Protein AF-G0R6C5-F1 (afdb_monomer_lite)

pLDDT: mean 82.81, std 10.14, range [50.19, 96.31]

Foldseek 3Di:
DDPVVVVVVVVVLVVLVVLLCLLQPCVPDPSSVVLVVVLVVLLVVLVVLLVVCVVCVPPPVCPVVVVVSVVSLVVSLVVLVVSLVSNLVSVPSVVDDSVVVCPDPLNVLSVLLNVLSVVVVVVVVCVVPVVPVPPCPVVNVVSSVSNNSNVCNCVSVPPVNVVVVVVCVVCVVVVVVVVVVLVVVLLVQLVVLQVLLVVVCVVPVVDDRLDPDSVSSSVQSVCLQVVVRPVSGQRPGPVSNVVSVVSVVVVVVVVVVVVVVVVVVVVVVVD

Radius of gyration: 27.85 Å; chains: 1; bounding box: 53×77×90 Å

Secondary structure (DSSP, 8-state):
--HHHHHHHHHHHHHHHHHHHHHH-TTS-HHHHHHHHHHHHHHHHHHHHHHHHHHHTT-TT-HHHHHHHHHHHHHHHHHHHHHHHHHHHHGGGGT--HHHHHTSHHHHHHHHHHHHHHHHHHHHHHTTSGGGTTT-HHHHHHHHHHGGGGGGGGGGT-HHHHHHHHHHHHHHHHHHHHHHHHHHHHHHHHHHHHHHHHHHHHH-TTS--S--SHHHHHHHHHHHHTT----SS---SHHHHHHHHHHHHHHHHHHHHHHHHHHHHHHTT--

Organism: Ichthyophthirius multifiliis (NCBI:txid5932)

Sequence (271 aa):
MNSQTKKSYCYLLNVKREIFLIFEDPHYSITAKLVQFFIQLCVLITILLVVVDSIYEDQQNGDDYYKVSIYLELIIFGVFLFELLIRLSVCTSFGQSFINYIKQPLNIIDIMSILPSCIDFVLRSIDYIPIFKANNLQIIRVFKLLRLVRILKLSRYIQGINTLRKSLKKSSRYFSFVTLFLLIFNIFTGTILYYLELNYTQSSPQNNLQIESIPQGMWLVLLTMTTVGYGDFIPNSIFGKIALNFYKKQNRKRTCLEKQQNVIFNYQRFD

Structure (mmCIF, N/CA/C/O backbone):
data_AF-G0R6C5-F1
#
_entry.id   AF-G0R6C5-F1
#
loop_
_atom_site.group_PDB
_atom_site.id
_atom_site.type_symbol
_atom_site.label_atom_id
_atom_site.label_alt_id
_atom_site.label_comp_id
_atom_site.label_asym_id
_atom_site.label_entity_id
_atom_site.label_seq_id
_atom_site.pdbx_PDB_ins_code
_atom_site.Cartn_x
_atom_site.Cartn_y
_atom_site.Cartn_z
_atom_site.occupancy
_atom_site.B_iso_or_equiv
_atom_site.auth_seq_id
_atom_site.auth_comp_id
_atom_site.auth_asym_id
_atom_site.auth_atom_id
_atom_site.pdbx_PDB_model_num
ATOM 1 N N . MET A 1 1 ? -8.923 7.971 47.933 1.00 56.84 1 MET A N 1
ATOM 2 C CA . MET A 1 1 ? -9.817 7.505 46.844 1.00 56.84 1 MET A CA 1
ATOM 3 C C . MET A 1 1 ? -10.879 6.595 47.451 1.00 56.84 1 MET A C 1
ATOM 5 O O . MET A 1 1 ? -10.503 5.618 48.084 1.00 56.84 1 MET A O 1
ATOM 9 N N . ASN A 1 2 ? -12.168 6.924 47.307 1.00 66.12 2 ASN A N 1
ATOM 10 C CA . ASN A 1 2 ? -13.279 6.145 47.878 1.00 66.12 2 ASN A CA 1
ATOM 11 C C . ASN A 1 2 ? -13.392 4.744 47.244 1.00 66.12 2 ASN A C 1
ATOM 13 O O . ASN A 1 2 ? -13.128 4.565 46.056 1.00 66.12 2 ASN A O 1
ATOM 17 N N . SER A 1 3 ? -13.832 3.741 48.013 1.00 69.88 3 SER A N 1
ATOM 18 C CA . SER A 1 3 ? -14.022 2.358 47.525 1.00 69.88 3 SER A CA 1
ATOM 19 C C . SER A 1 3 ? -14.955 2.282 46.305 1.00 69.88 3 SER A C 1
ATOM 21 O O . SER A 1 3 ? -14.736 1.491 45.386 1.00 69.88 3 SER A O 1
ATOM 23 N N . GLN A 1 4 ? -15.946 3.173 46.254 1.00 72.00 4 GLN A N 1
ATOM 24 C CA . GLN A 1 4 ? -16.918 3.303 45.172 1.00 72.00 4 GLN A CA 1
ATOM 25 C C . GLN A 1 4 ? -16.280 3.812 43.871 1.00 72.00 4 GLN A C 1
ATOM 27 O O . GLN A 1 4 ? -16.565 3.276 42.802 1.00 72.00 4 GLN A O 1
ATOM 32 N N . THR A 1 5 ? -15.338 4.763 43.945 1.00 77.62 5 THR A N 1
ATOM 33 C CA . THR A 1 5 ? -14.632 5.249 42.748 1.00 77.62 5 THR A CA 1
ATOM 34 C C . THR A 1 5 ? -13.657 4.209 42.201 1.00 77.62 5 THR A C 1
ATOM 36 O O . THR A 1 5 ? -13.515 4.086 40.986 1.00 77.62 5 THR A O 1
ATOM 39 N N . LYS A 1 6 ? -13.054 3.387 43.071 1.00 76.44 6 LYS A N 1
ATOM 40 C CA . LYS A 1 6 ? -12.196 2.264 42.661 1.00 76.44 6 LYS A CA 1
ATOM 41 C C . LYS A 1 6 ? -12.988 1.182 41.915 1.00 76.44 6 LYS A C 1
ATOM 43 O O . LYS A 1 6 ? -12.526 0.695 40.886 1.00 76.44 6 LYS A O 1
ATOM 48 N N . LYS A 1 7 ? -14.197 0.849 42.386 1.00 78.25 7 LYS A N 1
ATOM 49 C CA . LYS A 1 7 ? -15.074 -0.148 41.746 1.00 78.25 7 LYS A CA 1
ATOM 50 C C . LYS A 1 7 ? -15.551 0.315 40.363 1.00 78.25 7 LYS A C 1
ATOM 52 O O . LYS A 1 7 ? -15.448 -0.450 39.406 1.00 78.25 7 LYS A O 1
ATOM 57 N N . SER A 1 8 ? -15.972 1.577 40.235 1.00 79.06 8 SER A N 1
ATOM 58 C CA . SER A 1 8 ? -16.361 2.164 38.943 1.00 79.06 8 SER A CA 1
ATOM 59 C C . SER A 1 8 ? -15.190 2.249 37.957 1.00 79.06 8 SER A C 1
ATOM 61 O O . SER A 1 8 ? -15.360 1.965 36.774 1.00 79.06 8 SER A O 1
ATOM 63 N N . TYR A 1 9 ? -13.985 2.575 38.437 1.00 80.81 9 TYR A N 1
ATOM 64 C CA . TYR A 1 9 ? -12.782 2.623 37.603 1.00 80.81 9 TYR A CA 1
ATOM 65 C C . TYR A 1 9 ? -12.370 1.236 37.084 1.00 80.81 9 TYR A C 1
ATOM 67 O O . TYR A 1 9 ? -12.066 1.088 35.901 1.00 80.81 9 TYR A O 1
ATOM 75 N N . CYS A 1 10 ? -12.421 0.202 37.931 1.00 80.50 10 CYS A N 1
ATOM 76 C CA . CYS A 1 10 ? -12.166 -1.181 37.516 1.00 80.50 10 CYS A CA 1
ATOM 77 C C . CYS A 1 10 ? -13.190 -1.683 36.487 1.00 80.50 10 CYS A C 1
ATOM 79 O O . CYS A 1 10 ? -12.802 -2.334 35.520 1.00 80.50 10 CYS A O 1
ATOM 81 N N . TYR A 1 11 ? -14.473 -1.351 36.657 1.00 84.75 11 TYR A N 1
ATOM 82 C CA . TYR A 1 11 ? -15.509 -1.699 35.681 1.00 84.75 11 TYR A CA 1
ATOM 83 C C . TYR A 1 11 ? -15.246 -1.043 34.319 1.00 84.75 11 TYR A C 1
ATOM 85 O O . TYR A 1 11 ? -15.213 -1.722 33.296 1.00 84.75 11 TYR A O 1
ATOM 93 N N . LEU A 1 12 ? -14.967 0.264 34.309 1.00 84.56 12 LEU A N 1
ATOM 94 C CA . LEU A 1 12 ? -14.685 1.014 33.085 1.00 84.56 12 LEU A CA 1
ATOM 95 C C . LEU A 1 12 ? -13.424 0.507 32.367 1.00 84.56 12 LEU A C 1
ATOM 97 O O . LEU A 1 12 ? -13.405 0.421 31.141 1.00 84.56 12 LEU A O 1
ATOM 101 N N . LEU A 1 13 ? -12.386 0.122 33.113 1.00 85.19 13 LEU A N 1
ATOM 102 C CA . LEU A 1 13 ? -11.190 -0.519 32.557 1.00 85.19 13 LEU A CA 1
ATOM 103 C C . LEU A 1 13 ? -11.490 -1.875 31.911 1.00 85.19 13 LEU A C 1
ATOM 105 O O . LEU A 1 13 ? -10.954 -2.158 30.842 1.00 85.19 13 LEU A O 1
ATOM 109 N N . ASN A 1 14 ? -12.333 -2.703 32.531 1.00 86.12 14 ASN A N 1
ATOM 110 C CA . ASN A 1 14 ? -12.699 -4.007 31.978 1.00 86.12 14 ASN A CA 1
ATOM 111 C C . ASN A 1 14 ? -13.500 -3.857 30.682 1.00 86.12 14 ASN A C 1
ATOM 113 O O . ASN A 1 14 ? -13.129 -4.461 29.681 1.00 86.12 14 ASN A O 1
ATOM 117 N N . VAL A 1 15 ? -14.501 -2.971 30.662 1.00 86.94 15 VAL A N 1
ATOM 118 C CA . VAL A 1 15 ? -15.279 -2.668 29.447 1.00 86.94 15 VAL A CA 1
ATOM 119 C C . VAL A 1 15 ? -14.367 -2.178 28.324 1.00 86.94 15 VAL A C 1
ATOM 121 O O . VAL A 1 15 ? -14.457 -2.648 27.192 1.00 86.94 15 VAL A O 1
ATOM 124 N N . LYS A 1 16 ? -13.428 -1.273 28.625 1.00 87.44 16 LYS A N 1
ATOM 125 C CA . LYS A 1 16 ? -12.458 -0.827 27.623 1.00 87.44 16 LYS A CA 1
ATOM 126 C C . LYS A 1 16 ? -11.594 -1.983 27.107 1.00 87.44 16 LYS A C 1
ATOM 128 O O . LYS A 1 16 ? -11.384 -2.082 25.906 1.00 87.44 16 LYS A O 1
ATOM 133 N N . ARG A 1 17 ? -11.109 -2.877 27.971 1.00 87.06 17 ARG A N 1
ATOM 134 C CA . ARG A 1 17 ? -10.316 -4.043 27.538 1.00 87.06 17 ARG A CA 1
ATOM 135 C C . ARG A 1 17 ? -11.107 -4.985 26.638 1.00 87.06 17 ARG A C 1
ATOM 137 O O . ARG A 1 17 ? -10.551 -5.452 25.653 1.00 87.06 17 ARG A O 1
ATOM 144 N N . GLU A 1 18 ? -12.380 -5.225 26.926 1.00 87.50 18 GLU A N 1
ATOM 145 C CA . GLU A 1 18 ? -13.233 -6.043 26.056 1.00 87.50 18 GLU A CA 1
ATOM 146 C C . GLU A 1 18 ? -13.416 -5.399 24.681 1.00 87.50 18 GLU A C 1
ATOM 148 O O . GLU A 1 18 ? -13.202 -6.056 23.664 1.00 87.50 18 GLU A O 1
ATOM 153 N N . ILE A 1 19 ? -13.711 -4.094 24.632 1.00 88.06 19 ILE A N 1
ATOM 154 C CA . ILE A 1 19 ? -13.811 -3.351 23.367 1.00 88.06 19 ILE A CA 1
ATOM 155 C C . ILE A 1 19 ? -12.483 -3.414 22.601 1.00 88.06 19 ILE A C 1
ATOM 157 O O . ILE A 1 19 ? -12.483 -3.629 21.392 1.00 88.06 19 ILE A O 1
ATOM 161 N N . PHE A 1 20 ? -11.345 -3.281 23.290 1.00 87.56 20 PHE A N 1
ATOM 162 C CA . PHE A 1 20 ? -10.029 -3.405 22.662 1.00 87.56 20 PHE A CA 1
ATOM 163 C C . PHE A 1 20 ? -9.869 -4.761 21.976 1.00 87.56 20 PHE A C 1
ATOM 165 O O . PHE A 1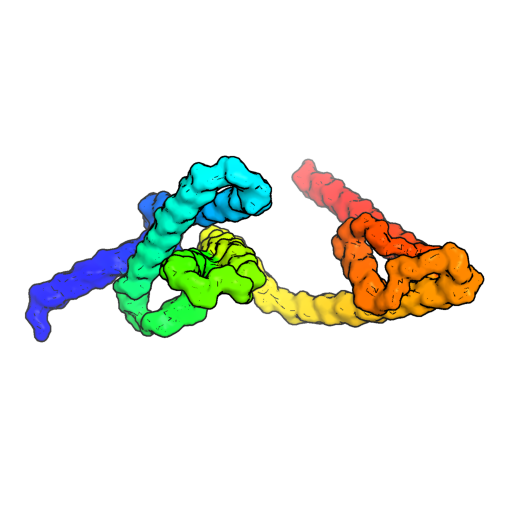 20 ? -9.490 -4.825 20.811 1.00 87.56 20 PHE A O 1
ATOM 172 N N . LEU A 1 21 ? -10.186 -5.840 22.695 1.00 85.94 21 LEU A N 1
ATOM 173 C CA . LEU A 1 21 ? -10.033 -7.203 22.200 1.00 85.94 21 LEU A CA 1
ATOM 174 C C . LEU A 1 21 ? -10.958 -7.477 21.013 1.00 85.94 21 LEU A C 1
ATOM 176 O O . LEU A 1 21 ? -10.516 -8.091 20.050 1.00 85.94 21 LEU A O 1
ATOM 180 N N . ILE A 1 22 ? -12.186 -6.949 21.025 1.00 87.94 22 ILE A N 1
ATOM 181 C CA . ILE A 1 22 ? -13.129 -7.071 19.902 1.00 87.94 22 ILE A CA 1
ATOM 182 C C . ILE A 1 22 ? -12.577 -6.435 18.615 1.00 87.94 22 ILE A C 1
ATOM 184 O O . ILE A 1 22 ? -12.808 -6.958 17.528 1.00 87.94 22 ILE A O 1
ATOM 188 N N . PHE A 1 23 ? -11.861 -5.311 18.718 1.00 86.31 23 PHE A N 1
ATOM 189 C CA . PHE A 1 23 ? -11.346 -4.580 17.554 1.00 86.31 23 PHE A CA 1
ATOM 190 C C . PHE A 1 23 ? -9.919 -4.968 17.136 1.00 86.31 23 PHE A C 1
ATOM 192 O O . PHE A 1 23 ? -9.539 -4.682 15.996 1.00 86.31 23 PHE A O 1
ATOM 199 N N . GLU A 1 24 ? -9.133 -5.567 18.034 1.00 83.38 24 GLU A N 1
ATOM 200 C CA . GLU A 1 24 ? -7.732 -5.937 17.798 1.00 83.38 24 GLU A CA 1
ATOM 201 C C . GLU A 1 24 ? -7.574 -7.426 17.450 1.00 83.38 24 GLU A C 1
ATOM 203 O O . GLU A 1 24 ? -6.811 -7.750 16.538 1.00 83.38 24 GLU A O 1
ATOM 208 N N . ASP A 1 25 ? -8.301 -8.324 18.131 1.00 82.75 25 ASP A N 1
ATOM 209 C CA . ASP A 1 25 ? -8.179 -9.774 17.950 1.00 82.75 25 ASP A CA 1
ATOM 210 C C . ASP A 1 25 ? -9.450 -10.390 17.331 1.00 82.75 25 ASP A C 1
ATOM 212 O O . ASP A 1 25 ? -10.488 -10.505 17.992 1.00 82.75 25 ASP A O 1
ATOM 216 N N . PRO A 1 26 ? -9.387 -10.853 16.070 1.00 79.69 26 PRO A N 1
ATOM 217 C CA . PRO A 1 26 ? -10.537 -11.446 15.397 1.00 79.69 26 PRO A CA 1
ATOM 218 C C . PRO A 1 26 ? -10.999 -12.779 15.999 1.00 79.69 26 PRO A C 1
ATOM 220 O O . PRO A 1 26 ? -12.120 -13.212 15.737 1.00 79.69 26 PRO A O 1
ATOM 223 N N . HIS A 1 27 ? -10.166 -13.461 16.790 1.00 82.31 27 HIS A N 1
ATOM 224 C CA . HIS A 1 27 ? -10.532 -14.748 17.394 1.00 82.31 27 HIS A CA 1
ATOM 225 C C . HIS A 1 27 ? -11.207 -14.618 18.752 1.00 82.31 27 HIS A C 1
ATOM 227 O O . HIS A 1 27 ? -11.690 -15.621 19.274 1.00 82.31 27 HIS A O 1
ATOM 233 N N . TYR A 1 28 ? -11.277 -13.407 19.304 1.00 87.75 28 TYR A N 1
ATOM 234 C CA . TYR A 1 28 ? -11.793 -13.180 20.647 1.00 87.75 28 TYR A CA 1
ATOM 235 C C . TYR A 1 28 ? -13.285 -13.519 20.782 1.00 87.75 28 TYR A C 1
ATOM 237 O O . TYR A 1 28 ? -13.688 -14.191 21.730 1.00 87.75 28 TYR A O 1
ATOM 245 N N . SER A 1 29 ? -14.122 -13.081 19.836 1.00 92.50 29 SER A N 1
ATOM 246 C CA . SER A 1 29 ? -15.573 -13.299 19.892 1.00 92.50 29 SER A CA 1
ATOM 247 C C . SER A 1 29 ? -16.217 -13.363 18.506 1.00 92.50 29 SER A C 1
ATOM 249 O O . SER A 1 29 ? -15.636 -12.951 17.503 1.00 92.50 29 SER A O 1
ATOM 251 N N . ILE A 1 30 ? -17.455 -13.863 18.433 1.00 90.94 30 ILE A N 1
ATOM 252 C CA . ILE A 1 30 ? -18.247 -13.851 17.190 1.00 90.94 30 ILE A CA 1
ATOM 253 C C . ILE A 1 30 ? -18.473 -12.405 16.723 1.00 90.94 30 ILE A C 1
ATOM 255 O O . ILE A 1 30 ? -18.357 -12.116 15.535 1.00 90.94 30 ILE A O 1
ATOM 259 N N . THR A 1 31 ? -18.709 -11.480 17.657 1.00 90.75 31 THR A N 1
ATOM 260 C CA . THR A 1 31 ? -18.828 -10.045 17.370 1.00 90.75 31 THR A CA 1
ATOM 261 C C . THR A 1 31 ? -17.549 -9.485 16.753 1.00 90.75 31 THR A C 1
ATOM 263 O O . THR A 1 31 ? -17.632 -8.743 15.778 1.00 90.75 31 THR A O 1
ATOM 266 N N . ALA A 1 32 ? -16.373 -9.880 17.254 1.00 90.00 32 ALA A N 1
ATOM 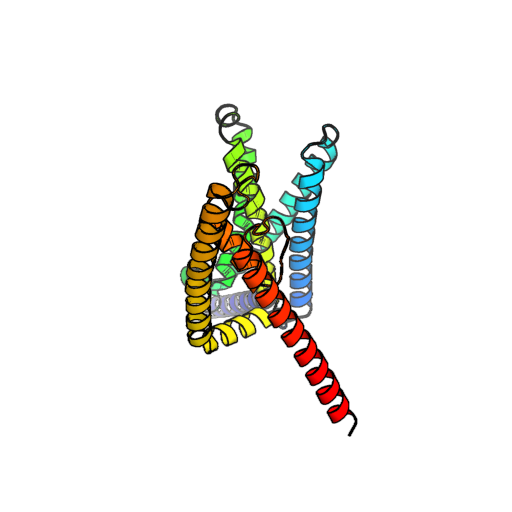267 C CA . ALA A 1 32 ? -15.088 -9.486 16.674 1.00 90.00 32 ALA A CA 1
ATOM 268 C C . ALA A 1 32 ? -14.973 -9.940 15.210 1.00 90.00 32 ALA A C 1
ATOM 270 O O . ALA A 1 32 ? -14.634 -9.141 14.338 1.00 90.00 32 ALA A O 1
ATOM 271 N N . LYS A 1 33 ? -15.356 -11.191 14.915 1.00 90.44 33 LYS A N 1
ATOM 272 C CA . LYS A 1 33 ? -15.382 -11.728 13.542 1.00 90.44 33 LYS A CA 1
ATOM 273 C C . LYS A 1 33 ? -16.348 -10.970 12.633 1.00 90.44 33 LYS A C 1
ATOM 275 O O . LYS A 1 33 ? -16.004 -10.689 11.489 1.00 90.44 33 LYS A O 1
ATOM 280 N N . LEU A 1 34 ? -17.538 -10.622 13.128 1.00 93.38 34 LEU A N 1
ATOM 281 C CA . LEU A 1 34 ? -18.528 -9.857 12.362 1.00 93.38 34 LEU A CA 1
ATOM 282 C C . LEU A 1 34 ? -18.033 -8.442 12.047 1.00 93.38 34 LEU A C 1
ATOM 284 O O . LEU A 1 34 ? -18.082 -8.026 10.891 1.00 93.38 34 LEU A O 1
ATOM 288 N N . VAL A 1 35 ? -17.508 -7.724 13.046 1.00 91.62 35 VAL A N 1
ATOM 289 C CA . VAL A 1 35 ? -16.924 -6.382 12.865 1.00 91.62 35 VAL A CA 1
ATOM 290 C C . VAL A 1 35 ? -15.762 -6.436 11.875 1.00 91.62 35 VAL A C 1
ATOM 292 O O . VAL A 1 35 ? -15.675 -5.613 10.965 1.00 91.62 35 VAL A O 1
ATOM 295 N N . GLN A 1 36 ? -14.895 -7.438 12.002 1.00 89.56 36 GLN A N 1
ATOM 296 C CA . GLN A 1 36 ? -13.782 -7.652 11.089 1.00 89.56 36 GLN A CA 1
ATOM 297 C C . GLN A 1 36 ? -14.252 -7.894 9.647 1.00 89.56 36 GLN A C 1
ATOM 299 O O . GLN A 1 36 ? -13.750 -7.250 8.725 1.00 89.56 36 GLN A O 1
ATOM 304 N N . PHE A 1 37 ? -15.198 -8.814 9.449 1.00 91.56 37 PHE A N 1
ATOM 305 C CA . PHE A 1 37 ? -15.754 -9.122 8.134 1.00 91.56 37 PHE A CA 1
ATOM 306 C C . PHE A 1 37 ? -16.408 -7.886 7.507 1.00 91.56 37 PHE A C 1
ATOM 308 O O . PHE A 1 37 ? -16.181 -7.591 6.336 1.00 91.56 37 PHE A O 1
ATOM 315 N N . PHE A 1 38 ? -17.143 -7.110 8.305 1.00 93.88 38 PHE A N 1
ATOM 316 C CA . PHE A 1 38 ? -17.745 -5.856 7.869 1.00 93.88 38 PHE A CA 1
ATOM 317 C C . PHE A 1 38 ? -16.694 -4.834 7.407 1.00 93.88 38 PHE A C 1
ATOM 319 O O . PHE A 1 38 ? -16.819 -4.278 6.319 1.00 93.88 38 PHE A O 1
ATOM 326 N N . ILE A 1 39 ? -15.613 -4.628 8.169 1.00 92.19 39 ILE A N 1
ATOM 327 C CA . ILE A 1 39 ? -14.533 -3.707 7.774 1.00 92.19 39 ILE A CA 1
ATOM 328 C C . ILE A 1 39 ? -13.849 -4.181 6.481 1.00 92.19 39 ILE A C 1
ATOM 330 O O . ILE A 1 39 ? -13.560 -3.365 5.606 1.00 92.19 39 ILE A O 1
ATOM 334 N N . GLN A 1 40 ? -13.619 -5.488 6.320 1.00 91.19 40 GLN A N 1
ATOM 335 C CA . GLN A 1 40 ? -13.057 -6.053 5.086 1.00 91.19 40 GLN A CA 1
ATOM 336 C C . GLN A 1 40 ? -13.972 -5.838 3.881 1.00 91.19 40 GLN A C 1
ATOM 338 O O . GLN A 1 40 ? -13.490 -5.466 2.810 1.00 91.19 40 GLN A O 1
ATOM 343 N N . LEU A 1 41 ? -15.280 -6.028 4.062 1.00 93.31 41 LEU A N 1
ATOM 344 C CA . LEU A 1 41 ? -16.277 -5.770 3.031 1.00 93.31 41 LEU A CA 1
ATOM 345 C C . LEU A 1 41 ? -16.267 -4.291 2.625 1.00 93.31 41 LEU A C 1
ATOM 347 O O . LEU A 1 41 ? -16.221 -3.995 1.434 1.00 93.31 41 LEU A O 1
ATOM 351 N N . CYS A 1 42 ? -16.211 -3.367 3.589 1.00 93.44 42 CYS A N 1
ATOM 352 C CA . CYS A 1 42 ? -16.066 -1.936 3.317 1.00 93.44 42 CYS A CA 1
ATOM 353 C C . CYS A 1 42 ? -14.798 -1.639 2.502 1.00 93.44 42 CYS A C 1
ATOM 355 O O . CYS A 1 42 ? -14.872 -0.932 1.502 1.00 93.44 42 CYS A O 1
ATOM 357 N N . VAL A 1 43 ? -13.642 -2.214 2.862 1.00 92.38 43 VAL A N 1
ATOM 358 C CA . VAL A 1 43 ? -12.403 -2.048 2.075 1.00 92.38 43 VAL A CA 1
ATOM 359 C C . VAL A 1 43 ? -12.591 -2.559 0.643 1.00 92.38 43 VAL A C 1
ATOM 361 O O . VAL A 1 43 ? -12.221 -1.862 -0.300 1.00 92.38 43 VAL A O 1
ATOM 364 N N . LEU A 1 44 ? -13.211 -3.725 0.450 1.00 92.06 44 LEU A N 1
ATOM 365 C CA . LEU A 1 44 ? -13.458 -4.283 -0.881 1.00 92.06 44 LEU A CA 1
ATOM 366 C C . LEU A 1 44 ? -14.391 -3.394 -1.714 1.00 92.06 44 LEU A C 1
ATOM 368 O O . LEU A 1 44 ? -14.062 -3.077 -2.857 1.00 92.06 44 LEU A O 1
ATOM 372 N N . ILE A 1 45 ? -15.499 -2.925 -1.130 1.00 92.69 45 ILE A N 1
ATOM 373 C CA . ILE A 1 45 ? -16.432 -1.988 -1.776 1.00 92.69 45 ILE A CA 1
ATOM 374 C C . ILE A 1 45 ? -15.686 -0.735 -2.233 1.00 92.69 45 ILE A C 1
ATOM 376 O O . ILE A 1 45 ? -15.861 -0.286 -3.360 1.00 92.69 45 ILE A O 1
ATOM 380 N N . THR A 1 46 ? -14.790 -0.197 -1.406 1.00 90.75 46 THR A N 1
ATOM 381 C CA . THR A 1 46 ? -14.041 1.000 -1.791 1.00 90.75 46 THR A CA 1
ATOM 382 C C . THR A 1 46 ? -13.048 0.783 -2.935 1.00 90.75 46 THR A C 1
ATOM 384 O O . THR A 1 46 ? -12.739 1.721 -3.666 1.00 90.75 46 THR A O 1
ATOM 387 N N . ILE A 1 47 ? -12.518 -0.429 -3.104 1.00 90.12 47 ILE A N 1
ATOM 388 C CA . ILE A 1 47 ? -11.658 -0.760 -4.248 1.00 90.12 47 ILE A CA 1
ATOM 389 C C . ILE A 1 47 ? -12.511 -0.858 -5.512 1.00 90.12 47 ILE A C 1
ATOM 391 O O . ILE A 1 47 ? -12.123 -0.316 -6.543 1.00 90.12 47 ILE A O 1
ATOM 395 N N . LEU A 1 48 ? -13.690 -1.479 -5.419 1.00 91.50 48 LEU A N 1
ATOM 396 C CA . LEU A 1 48 ? -14.645 -1.521 -6.526 1.00 91.50 48 LEU A CA 1
ATOM 397 C C . LEU A 1 48 ? -15.076 -0.115 -6.949 1.00 91.50 48 LEU A C 1
ATOM 399 O O . LEU A 1 48 ? -15.056 0.170 -8.140 1.00 91.50 48 LEU A O 1
ATOM 403 N N . LEU A 1 49 ? -15.371 0.780 -5.999 1.00 90.00 49 LEU A N 1
ATOM 404 C CA . LEU A 1 49 ? -15.691 2.179 -6.302 1.00 90.00 49 LEU A 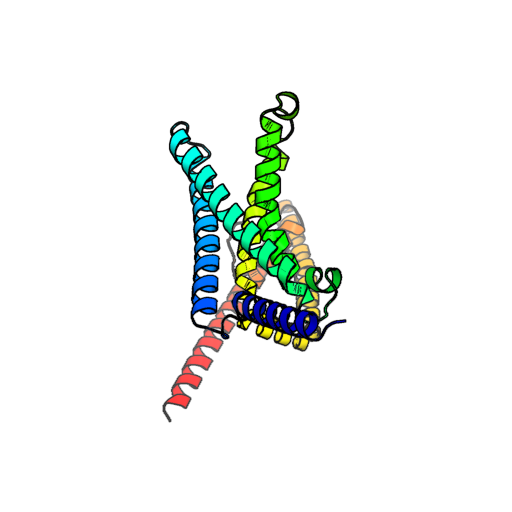CA 1
ATOM 405 C C . LEU A 1 49 ? -14.569 2.866 -7.088 1.00 90.00 49 LEU A C 1
ATOM 407 O O . LEU A 1 49 ? -14.855 3.514 -8.081 1.00 90.00 49 LEU A O 1
ATOM 411 N N . VAL A 1 50 ? -13.295 2.651 -6.736 1.00 88.00 50 VAL A N 1
ATOM 412 C CA . VAL A 1 50 ? -12.159 3.225 -7.491 1.00 88.00 50 VAL A CA 1
ATOM 413 C C . VAL A 1 50 ? -12.098 2.698 -8.925 1.00 88.00 50 VAL A C 1
ATOM 415 O O . VAL A 1 50 ? -11.793 3.451 -9.848 1.00 88.00 50 VAL A O 1
ATOM 418 N N . VAL A 1 51 ? -12.384 1.411 -9.129 1.00 89.19 51 VAL A N 1
ATOM 419 C CA . VAL A 1 51 ? -12.417 0.814 -10.471 1.00 89.19 51 VAL A CA 1
ATOM 420 C C . VAL A 1 51 ? -13.571 1.392 -11.286 1.00 89.19 51 VAL A C 1
ATOM 422 O O . VAL A 1 51 ? -13.371 1.764 -12.438 1.00 89.19 51 VAL A O 1
ATOM 425 N N . VAL A 1 52 ? -14.760 1.515 -10.698 1.00 89.69 52 VAL A N 1
ATOM 426 C CA . VAL A 1 52 ? -15.925 2.078 -11.392 1.00 89.69 52 VAL A CA 1
ATOM 427 C C . VAL A 1 52 ? -15.707 3.567 -11.677 1.00 89.69 52 VAL A C 1
ATOM 429 O O . VAL A 1 52 ? -15.901 3.993 -12.812 1.00 89.69 52 VAL A O 1
ATOM 432 N N . ASP A 1 53 ? -15.186 4.335 -10.718 1.00 85.94 53 ASP A N 1
ATOM 433 C CA . ASP A 1 53 ? -14.822 5.742 -10.911 1.00 85.94 53 ASP A CA 1
ATOM 434 C C . ASP A 1 53 ? -13.854 5.919 -12.090 1.00 85.94 53 ASP A C 1
ATOM 436 O O . ASP A 1 53 ? -14.037 6.840 -12.879 1.00 85.94 53 ASP A O 1
ATOM 440 N N . SER A 1 54 ? -12.883 5.013 -12.281 1.00 85.38 54 SER A N 1
ATOM 441 C CA . SER A 1 54 ? -11.949 5.100 -13.417 1.00 85.38 54 SER A CA 1
ATOM 442 C C . SER A 1 54 ? -12.603 4.923 -14.793 1.00 85.38 54 SER A C 1
ATOM 444 O O . SER A 1 54 ? -12.066 5.408 -15.785 1.00 85.38 54 SER A O 1
ATOM 446 N N . ILE A 1 55 ? -13.752 4.241 -14.867 1.00 85.38 55 ILE A N 1
ATOM 447 C CA . ILE A 1 55 ? -14.501 4.028 -16.116 1.00 85.38 55 ILE A CA 1
ATOM 448 C C . ILE A 1 55 ? -15.396 5.236 -16.411 1.00 85.38 55 ILE A C 1
ATOM 450 O O . ILE A 1 55 ? -15.529 5.644 -17.563 1.00 85.38 55 ILE A O 1
ATOM 454 N N . TYR A 1 56 ? -16.012 5.804 -15.372 1.00 83.06 56 TYR A N 1
ATOM 455 C CA . TYR A 1 56 ? -16.990 6.884 -15.508 1.00 83.06 56 TYR A CA 1
ATOM 456 C C . TYR A 1 56 ? -16.380 8.295 -15.451 1.00 83.06 56 TYR A C 1
ATOM 458 O O . TYR A 1 56 ? -17.101 9.255 -15.706 1.00 83.06 56 TYR A O 1
ATOM 466 N N . GLU A 1 57 ? -15.076 8.447 -15.178 1.00 73.69 57 GLU A N 1
ATOM 467 C CA . GLU A 1 57 ? -14.399 9.759 -15.104 1.00 73.69 57 GLU A CA 1
ATOM 468 C C . GLU A 1 57 ? -14.468 10.568 -16.420 1.00 73.69 57 GLU A C 1
ATOM 470 O O . GLU A 1 57 ? -14.399 11.793 -16.370 1.00 73.69 57 GLU A O 1
ATOM 475 N N . ASP A 1 58 ? -14.656 9.915 -17.576 1.00 69.50 58 ASP A N 1
ATOM 476 C CA . ASP A 1 58 ? -14.691 10.560 -18.906 1.00 69.50 58 ASP A CA 1
ATOM 477 C C . ASP A 1 58 ? -16.113 10.678 -19.510 1.00 69.50 58 ASP A C 1
ATOM 479 O O . ASP A 1 58 ? -16.316 11.303 -20.551 1.00 69.50 58 ASP A O 1
ATOM 483 N N . GLN A 1 59 ? -17.139 10.095 -18.873 1.00 75.38 59 GLN A N 1
ATOM 484 C CA . GLN A 1 59 ? -18.512 10.126 -19.394 1.00 75.38 59 GLN A CA 1
ATOM 485 C C . GLN A 1 59 ? -19.308 11.324 -18.854 1.00 75.38 59 GLN A C 1
ATOM 487 O O . GLN A 1 59 ? -19.623 11.394 -17.669 1.00 75.38 59 GLN A O 1
ATOM 492 N N . GLN A 1 60 ? -19.746 12.219 -19.748 1.00 63.06 60 GLN A N 1
ATOM 493 C CA . GLN A 1 60 ? -20.555 13.405 -19.404 1.00 63.06 60 GLN A CA 1
ATOM 494 C C . GLN A 1 60 ? -21.935 13.098 -18.783 1.00 63.06 60 GLN A C 1
ATOM 496 O O . GLN A 1 60 ? -22.527 13.976 -18.169 1.00 63.06 60 GLN A O 1
ATOM 501 N N . ASN A 1 61 ? -22.440 11.861 -18.884 1.00 61.66 61 ASN A N 1
ATOM 502 C CA . ASN A 1 61 ? -23.700 11.429 -18.252 1.00 61.66 61 ASN A CA 1
ATOM 503 C C . ASN A 1 61 ? -23.507 10.848 -16.832 1.00 61.66 61 ASN A C 1
ATOM 505 O O . ASN A 1 61 ? -24.434 10.269 -16.268 1.00 61.66 61 ASN A O 1
ATOM 509 N N . GLY A 1 62 ? -22.306 10.959 -16.256 1.00 65.69 62 GLY A N 1
ATOM 510 C CA . GLY A 1 62 ? -21.941 10.352 -14.973 1.00 65.69 62 GLY A CA 1
ATOM 511 C C . GLY A 1 62 ? -22.390 11.108 -13.717 1.00 65.69 62 GLY A C 1
ATOM 512 O O . GLY A 1 62 ? -22.081 10.651 -12.619 1.00 65.69 62 GLY A O 1
ATOM 513 N N . ASP A 1 63 ? -23.102 12.233 -13.832 1.00 76.19 63 ASP A N 1
ATOM 514 C CA . ASP A 1 63 ? -23.382 13.131 -12.698 1.00 76.19 63 ASP A CA 1
ATOM 515 C C . ASP A 1 63 ? -24.126 12.455 -11.535 1.00 76.19 63 ASP A C 1
ATOM 517 O O . ASP A 1 63 ? -23.820 12.705 -10.365 1.00 76.19 63 ASP A O 1
ATOM 521 N N . ASP A 1 64 ? -25.080 11.568 -11.825 1.00 84.19 64 ASP A N 1
ATOM 522 C CA . ASP A 1 64 ? -25.829 10.860 -10.782 1.00 84.19 64 ASP A CA 1
ATOM 523 C C . ASP A 1 64 ? -25.007 9.739 -10.136 1.00 84.19 64 ASP A C 1
ATOM 525 O O . ASP A 1 64 ? -25.027 9.585 -8.912 1.00 84.19 64 ASP A O 1
ATOM 529 N N . TYR A 1 65 ? -24.208 9.013 -10.925 1.00 86.31 65 TYR A N 1
ATOM 530 C CA . TYR A 1 65 ? -23.261 8.029 -10.397 1.00 86.31 65 TYR A CA 1
ATOM 531 C C . TYR A 1 65 ? -22.216 8.700 -9.500 1.00 86.31 65 TYR A C 1
ATOM 533 O O . TYR A 1 65 ? -21.956 8.232 -8.392 1.00 86.31 65 TYR A O 1
ATOM 541 N N . TYR A 1 66 ? -21.661 9.828 -9.946 1.00 83.06 66 TYR A N 1
ATOM 542 C CA . TYR A 1 66 ? -20.643 10.567 -9.213 1.00 83.06 66 TYR A CA 1
ATOM 543 C C . TYR A 1 66 ? -21.155 11.000 -7.837 1.00 83.06 66 TYR A C 1
ATOM 545 O O . TYR A 1 66 ? -20.477 10.781 -6.833 1.00 83.06 66 TYR A O 1
ATOM 553 N N . LYS A 1 67 ? -22.390 11.517 -7.748 1.00 86.44 67 LYS A N 1
ATOM 554 C CA . LYS A 1 67 ? -23.024 11.833 -6.457 1.00 86.44 67 LYS A CA 1
ATOM 555 C C . LYS A 1 67 ? -23.102 10.602 -5.554 1.00 86.44 67 LYS A C 1
ATOM 557 O O . LYS A 1 67 ? -22.693 10.676 -4.397 1.00 86.44 67 LYS A O 1
ATOM 562 N N . VAL A 1 68 ? -23.593 9.470 -6.065 1.00 89.62 68 VAL A N 1
ATOM 563 C CA . VAL A 1 68 ? -23.714 8.224 -5.284 1.00 89.62 68 VAL A CA 1
ATOM 564 C C . VAL A 1 68 ? -22.346 7.727 -4.809 1.00 89.62 68 VAL A C 1
ATOM 566 O O . VAL A 1 68 ? -22.205 7.394 -3.631 1.00 89.62 68 VAL A O 1
ATOM 569 N N . SER A 1 69 ? -21.334 7.732 -5.681 1.00 88.56 69 SER A N 1
ATOM 570 C CA . SER A 1 69 ? -19.957 7.348 -5.343 1.00 88.56 69 SER A CA 1
ATOM 571 C C . SER A 1 69 ? -19.417 8.208 -4.195 1.00 88.56 69 SER A C 1
ATOM 573 O O . SER A 1 69 ? -18.961 7.676 -3.181 1.00 88.56 69 SER A O 1
ATOM 575 N N . ILE A 1 70 ? -19.606 9.532 -4.263 1.00 86.38 70 ILE A N 1
ATOM 576 C CA . ILE A 1 70 ? -19.226 10.462 -3.189 1.00 86.38 70 ILE A CA 1
ATOM 577 C C . ILE A 1 70 ? -19.899 10.115 -1.857 1.00 86.38 70 ILE A C 1
ATOM 579 O O . ILE A 1 70 ? -19.222 10.082 -0.825 1.00 86.38 70 ILE A O 1
ATOM 583 N N . TYR A 1 71 ? -21.214 9.881 -1.852 1.00 90.81 71 TYR A N 1
ATOM 584 C CA . TYR A 1 71 ? -21.937 9.561 -0.619 1.00 90.81 71 TYR A CA 1
ATOM 585 C C . TYR A 1 71 ? -21.456 8.242 -0.010 1.00 90.81 71 TYR A C 1
ATOM 587 O O . TYR A 1 71 ? -21.238 8.172 1.201 1.00 90.81 71 TYR A O 1
ATOM 595 N N . LEU A 1 72 ? -21.240 7.213 -0.833 1.00 91.75 72 LEU A N 1
ATOM 596 C CA . LEU A 1 72 ? -20.714 5.929 -0.372 1.00 91.75 72 LEU A CA 1
ATOM 597 C C . LEU A 1 72 ? -19.300 6.068 0.201 1.00 91.75 72 LEU A C 1
ATOM 599 O O . LEU A 1 72 ? -19.024 5.540 1.280 1.00 91.75 72 LEU A O 1
ATOM 603 N N . GLU A 1 73 ? -18.419 6.816 -0.465 1.00 89.56 73 GLU A N 1
ATOM 604 C CA . GLU A 1 73 ? -17.077 7.091 0.049 1.00 89.56 73 GLU A CA 1
ATOM 605 C C . GLU A 1 73 ? -17.114 7.823 1.393 1.00 89.56 73 GLU A C 1
ATOM 607 O O . GLU A 1 73 ? -16.359 7.467 2.298 1.00 89.56 73 GLU A O 1
ATOM 612 N N . LEU A 1 74 ? -18.011 8.801 1.554 1.00 90.88 74 LEU A N 1
ATOM 613 C CA . LEU A 1 74 ? -18.167 9.546 2.802 1.00 90.88 74 LEU A CA 1
ATOM 614 C C . LEU A 1 74 ? -18.667 8.652 3.947 1.00 90.88 74 LEU A C 1
ATOM 616 O O . LEU A 1 74 ? -18.151 8.737 5.062 1.00 90.88 74 LEU A O 1
ATOM 620 N N . ILE A 1 75 ? -19.631 7.765 3.676 1.00 94.00 75 ILE A N 1
ATOM 621 C CA . ILE A 1 75 ? -20.137 6.800 4.664 1.00 94.00 75 ILE A CA 1
ATOM 622 C C . ILE A 1 75 ? -19.010 5.862 5.106 1.00 94.00 75 ILE A C 1
ATOM 624 O O . ILE A 1 75 ? -18.787 5.683 6.305 1.00 94.00 75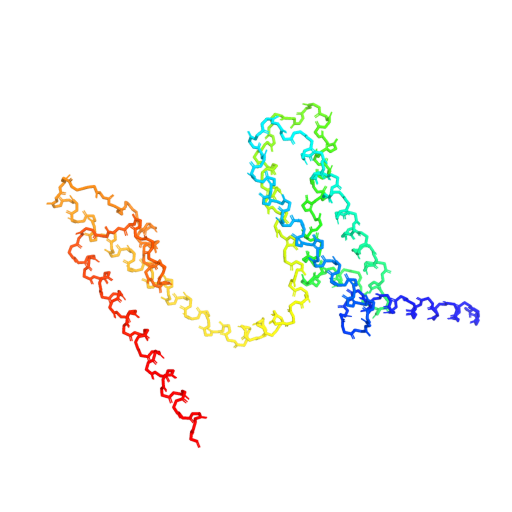 ILE A O 1
ATOM 628 N N . ILE A 1 76 ? -18.262 5.290 4.158 1.00 93.12 76 ILE A N 1
ATOM 629 C CA . ILE A 1 76 ? -17.182 4.346 4.474 1.00 93.12 76 ILE A CA 1
ATOM 630 C C . ILE A 1 76 ? -16.022 5.054 5.188 1.00 93.12 76 ILE A C 1
ATOM 632 O O . ILE A 1 76 ? -15.448 4.504 6.131 1.00 93.12 76 ILE A O 1
ATOM 636 N N . PHE A 1 77 ? -15.713 6.294 4.806 1.00 92.31 77 PHE A N 1
ATOM 637 C CA . PHE A 1 77 ? -14.779 7.140 5.542 1.00 92.31 77 PHE A CA 1
ATOM 638 C C . PHE A 1 77 ? -15.224 7.337 6.995 1.00 92.31 77 PHE A C 1
ATOM 640 O O . PHE A 1 77 ? -14.416 7.145 7.902 1.00 92.31 77 PHE A O 1
ATOM 647 N N . GLY A 1 78 ? -16.505 7.640 7.226 1.00 94.19 78 GLY A N 1
ATOM 648 C CA . GLY A 1 78 ? -17.078 7.752 8.567 1.00 94.19 78 GLY A CA 1
ATOM 649 C C . GLY A 1 78 ? -16.920 6.470 9.387 1.00 94.19 78 GLY A C 1
ATOM 650 O O . GLY A 1 78 ? -16.512 6.531 10.546 1.00 94.19 78 GLY A O 1
ATOM 651 N N . VAL A 1 79 ? -17.149 5.303 8.775 1.00 94.62 79 VAL A N 1
ATOM 652 C CA . VAL A 1 79 ? -16.938 3.992 9.415 1.00 94.62 79 VAL A CA 1
ATOM 653 C C . VAL A 1 79 ? -15.476 3.800 9.828 1.00 94.62 79 VAL A C 1
ATOM 655 O O . VAL A 1 79 ? -15.211 3.434 10.974 1.00 94.62 79 VAL A O 1
ATOM 658 N N . PHE A 1 80 ? -14.514 4.073 8.940 1.00 92.75 80 PHE A N 1
ATOM 659 C CA . PHE A 1 80 ? -13.089 3.921 9.264 1.00 92.75 80 PHE A CA 1
ATOM 660 C C . PHE A 1 80 ? -12.602 4.943 10.290 1.00 92.75 80 PHE A C 1
ATOM 662 O O . PHE A 1 80 ? -11.791 4.606 11.153 1.00 92.75 80 PHE A O 1
ATOM 669 N N . LEU A 1 81 ? -13.104 6.176 10.226 1.00 93.88 81 LEU A N 1
ATOM 670 C CA . LEU A 1 81 ? -12.812 7.203 11.216 1.00 93.88 81 LEU A CA 1
ATOM 671 C C . LEU A 1 81 ? -13.330 6.779 12.595 1.00 93.88 81 LEU A C 1
ATOM 673 O O . LEU A 1 81 ? -12.591 6.845 13.575 1.00 93.88 81 LEU A O 1
ATOM 677 N N . PHE A 1 82 ? -14.569 6.293 12.669 1.00 94.19 82 PHE A N 1
ATOM 678 C CA . PHE A 1 82 ? -15.178 5.813 13.908 1.00 94.19 82 PHE A CA 1
ATOM 679 C C . PHE A 1 82 ? -14.417 4.623 14.506 1.00 94.19 82 PHE A C 1
ATOM 681 O O . PHE A 1 82 ? -14.105 4.619 15.696 1.00 94.19 82 PHE A O 1
ATOM 688 N N . GLU A 1 83 ? -14.048 3.648 13.677 1.00 92.75 83 GLU A N 1
ATOM 689 C CA . GLU A 1 83 ? -13.204 2.516 14.067 1.00 92.75 83 GLU A CA 1
ATOM 690 C C . GLU A 1 83 ? -11.861 2.980 14.657 1.00 92.75 83 GLU A C 1
ATOM 692 O O . GLU A 1 83 ? -11.460 2.512 15.727 1.00 92.75 83 GLU A O 1
ATOM 697 N N . LEU A 1 84 ? -11.181 3.930 14.001 1.00 91.19 84 LEU A N 1
ATOM 698 C CA . LEU A 1 84 ? -9.927 4.495 14.502 1.00 91.19 84 LEU A CA 1
ATOM 699 C C . LEU A 1 84 ? -10.137 5.212 15.844 1.00 91.19 84 LEU A C 1
ATOM 701 O O . LEU A 1 84 ? -9.359 5.004 16.774 1.00 91.19 84 LEU A O 1
ATOM 705 N N . LEU A 1 85 ? -11.189 6.024 15.974 1.00 92.19 85 LEU A N 1
ATOM 706 C CA . LEU A 1 85 ? -11.496 6.755 17.207 1.00 92.19 85 LEU A CA 1
ATOM 707 C C . LEU A 1 85 ? -11.791 5.818 18.382 1.00 92.19 85 LEU A C 1
ATOM 709 O O . LEU A 1 85 ? -11.305 6.069 19.489 1.00 92.19 85 LEU A O 1
ATOM 713 N N . ILE A 1 86 ? -12.524 4.721 18.159 1.00 91.50 86 ILE A N 1
ATOM 714 C CA . ILE A 1 86 ? -12.741 3.695 19.189 1.00 91.50 86 ILE A CA 1
ATOM 715 C C . ILE A 1 86 ? -11.402 3.107 19.633 1.00 91.50 86 ILE A C 1
ATOM 717 O O . ILE A 1 86 ? -11.117 3.078 20.833 1.00 91.50 86 ILE A O 1
ATOM 721 N N . ARG A 1 87 ? -10.549 2.687 18.688 1.00 88.50 87 ARG A N 1
ATOM 722 C CA . ARG A 1 87 ? -9.234 2.112 19.020 1.00 88.50 87 ARG A CA 1
ATOM 723 C C . ARG A 1 87 ? -8.370 3.089 19.811 1.00 88.50 87 ARG A C 1
ATOM 725 O O . ARG A 1 87 ? -7.814 2.708 20.838 1.00 88.50 87 ARG A O 1
ATOM 732 N N . LEU A 1 88 ? -8.306 4.353 19.394 1.00 88.75 88 LEU A N 1
ATOM 733 C CA . LEU A 1 88 ? -7.549 5.397 20.092 1.00 88.75 88 LEU A CA 1
ATOM 734 C C . LEU A 1 88 ? -8.121 5.711 21.486 1.00 88.75 88 LEU A C 1
ATOM 736 O O . LEU A 1 88 ? -7.362 5.968 22.418 1.00 88.75 88 LEU A O 1
ATOM 740 N N . SER A 1 89 ? -9.441 5.639 21.670 1.00 87.31 89 SER A N 1
ATOM 741 C CA . SER A 1 89 ? -10.090 5.861 22.976 1.00 87.31 89 SER A CA 1
ATOM 742 C C . SER A 1 89 ? -9.788 4.752 23.989 1.00 87.31 89 SER A C 1
ATOM 744 O O . SER A 1 89 ? -9.856 4.951 25.208 1.00 87.31 89 SER A O 1
ATOM 746 N N . VAL A 1 90 ? -9.465 3.566 23.477 1.00 87.94 90 VAL A N 1
ATOM 747 C CA . VAL A 1 90 ? -9.316 2.337 24.249 1.00 87.94 90 VAL A CA 1
ATOM 748 C C . VAL A 1 90 ? -7.846 1.898 24.374 1.00 87.94 90 VAL A C 1
ATOM 750 O O . VAL A 1 90 ? -7.511 1.154 25.299 1.00 87.94 90 VAL A O 1
ATOM 753 N N . CYS A 1 91 ? -6.932 2.403 23.542 1.00 81.75 91 CYS A N 1
ATOM 754 C CA . CYS A 1 91 ? -5.533 1.957 23.488 1.00 81.75 91 CYS A CA 1
ATOM 755 C C . CYS A 1 91 ? -4.747 2.127 24.805 1.00 81.75 91 CYS A C 1
ATOM 757 O O . CYS A 1 91 ? -3.786 1.402 25.055 1.00 81.75 91 CYS A O 1
ATOM 759 N N . THR A 1 92 ? -5.159 3.043 25.686 1.00 79.88 92 THR A N 1
ATOM 760 C CA . THR A 1 92 ? -4.516 3.281 26.994 1.00 79.88 92 THR A CA 1
ATOM 761 C C . THR A 1 92 ? -4.881 2.244 28.063 1.00 79.88 92 THR A C 1
ATOM 763 O O . THR A 1 92 ? -4.273 2.211 29.133 1.00 79.88 92 THR A O 1
ATOM 766 N N . SER A 1 93 ? -5.827 1.342 27.784 1.00 74.50 93 SER A N 1
ATOM 767 C CA . SER A 1 93 ? -6.390 0.394 28.768 1.00 74.50 93 SER A CA 1
ATOM 768 C C . SER A 1 93 ? -5.421 -0.704 29.221 1.00 74.50 93 SER A C 1
ATOM 770 O O . SER A 1 93 ? -5.626 -1.330 30.266 1.00 74.50 93 SER A O 1
ATOM 772 N N . PHE A 1 94 ? -4.355 -0.929 28.449 1.00 74.06 94 PHE A N 1
ATOM 773 C CA . PHE A 1 94 ? -3.273 -1.870 28.760 1.00 74.06 94 PHE A CA 1
ATOM 774 C C . PHE A 1 94 ? -1.992 -1.177 29.255 1.00 74.06 94 PHE A C 1
ATOM 776 O O . PHE A 1 94 ? -0.952 -1.818 29.362 1.00 74.06 94 PHE A O 1
ATOM 783 N N . GLY A 1 95 ? -2.046 0.124 29.568 1.00 70.69 95 GLY A N 1
ATOM 784 C CA . GLY A 1 95 ? -0.900 0.866 30.109 1.00 70.69 95 GLY A CA 1
ATOM 785 C C . GLY A 1 95 ? 0.172 1.237 29.077 1.00 70.69 95 GLY A C 1
ATOM 786 O O . GLY A 1 95 ? 1.252 1.682 29.454 1.00 70.69 95 GLY A O 1
ATOM 787 N N . GLN A 1 96 ? -0.105 1.078 27.779 1.00 79.62 96 GLN A N 1
ATOM 788 C CA . GLN A 1 96 ? 0.769 1.579 26.718 1.00 79.62 96 GLN A CA 1
ATOM 789 C C . GLN A 1 96 ? 0.579 3.088 26.522 1.00 79.62 96 GLN A C 1
ATOM 791 O O . GLN A 1 96 ? -0.538 3.606 26.596 1.00 79.62 96 GLN A O 1
ATOM 796 N N . SER A 1 97 ? 1.674 3.798 26.239 1.00 83.56 97 SER A N 1
ATOM 797 C CA . SER A 1 97 ? 1.602 5.208 25.858 1.00 83.56 97 SER A CA 1
ATOM 798 C C . SER A 1 97 ? 0.970 5.354 24.471 1.00 83.56 97 SER A C 1
ATOM 800 O O . SER A 1 97 ? 1.226 4.563 23.561 1.00 83.56 97 SER A O 1
ATOM 802 N N . PHE A 1 98 ? 0.166 6.403 24.295 1.00 84.12 98 PHE A N 1
ATOM 803 C CA . PHE A 1 98 ? -0.530 6.710 23.041 1.00 84.12 98 PHE A CA 1
ATOM 804 C C . PHE A 1 98 ? 0.416 6.747 21.827 1.00 84.12 98 PHE A C 1
ATOM 806 O O . PHE A 1 98 ? 0.136 6.175 20.776 1.00 84.12 98 PHE A O 1
ATOM 813 N N . ILE A 1 99 ? 1.594 7.352 22.004 1.00 85.81 99 ILE A N 1
ATOM 814 C CA . ILE A 1 99 ? 2.617 7.472 20.958 1.00 85.81 99 ILE A CA 1
ATOM 815 C C . ILE A 1 99 ? 3.170 6.097 20.567 1.00 85.81 99 ILE A C 1
ATOM 817 O O . ILE A 1 99 ? 3.379 5.833 19.383 1.00 85.81 99 ILE A O 1
ATOM 821 N N . ASN A 1 100 ? 3.393 5.207 21.537 1.00 87.25 100 ASN A N 1
ATOM 822 C CA . ASN A 1 100 ? 3.888 3.863 21.247 1.00 87.25 100 ASN A CA 1
ATOM 823 C C . ASN A 1 100 ? 2.840 3.024 20.517 1.00 87.25 100 ASN A C 1
ATOM 825 O O . ASN A 1 100 ? 3.217 2.234 19.656 1.00 87.25 100 ASN A O 1
ATOM 829 N N . TYR A 1 101 ? 1.552 3.222 20.813 1.00 87.31 101 TYR A N 1
ATOM 830 C CA . TYR A 1 101 ? 0.470 2.573 20.077 1.00 87.31 101 TYR A CA 1
ATOM 831 C C . TYR A 1 101 ? 0.446 3.034 18.614 1.00 87.31 101 TYR A C 1
ATOM 833 O O . TYR A 1 101 ? 0.516 2.201 17.713 1.00 87.31 101 TYR A O 1
ATOM 841 N N . ILE A 1 102 ? 0.454 4.345 18.354 1.00 88.19 102 ILE A N 1
ATOM 842 C CA . ILE A 1 102 ? 0.436 4.884 16.981 1.00 88.19 102 ILE A CA 1
ATOM 843 C C . ILE A 1 102 ? 1.651 4.435 16.162 1.00 88.19 102 ILE A C 1
ATOM 845 O O . ILE A 1 102 ? 1.519 4.170 14.973 1.00 88.19 102 ILE A O 1
ATOM 849 N N . LYS A 1 103 ? 2.830 4.304 16.782 1.00 89.31 103 LYS A N 1
ATOM 850 C CA . LYS A 1 103 ? 4.064 3.887 16.094 1.00 89.31 103 LYS A CA 1
ATOM 851 C C . LYS A 1 103 ? 4.077 2.422 15.640 1.00 89.31 103 LYS A C 1
ATOM 853 O O . LYS A 1 103 ? 4.997 2.024 14.926 1.00 89.31 103 LYS A O 1
ATOM 858 N N . GLN A 1 104 ? 3.110 1.599 16.044 1.00 87.75 104 GLN A N 1
ATOM 859 C CA . GLN A 1 104 ? 3.047 0.210 15.591 1.00 87.75 104 GLN A CA 1
ATOM 860 C C . GLN A 1 104 ? 2.689 0.151 14.097 1.00 87.75 104 GLN A C 1
ATOM 862 O O . GLN A 1 104 ? 1.785 0.858 13.657 1.00 87.75 104 GLN A O 1
ATOM 867 N N . PRO A 1 105 ? 3.337 -0.718 13.300 1.00 86.62 105 PRO A N 1
ATOM 868 C CA . PRO A 1 105 ? 3.204 -0.702 11.842 1.00 86.62 105 PRO A CA 1
ATOM 869 C C . PRO A 1 105 ? 1.763 -0.918 11.360 1.00 86.62 105 PRO A C 1
ATOM 871 O O . PRO A 1 105 ? 1.339 -0.267 10.413 1.00 86.62 105 PRO A O 1
ATOM 874 N N . LEU A 1 106 ? 0.993 -1.781 12.030 1.00 86.00 106 LEU A N 1
ATOM 875 C CA . LEU A 1 106 ? -0.412 -2.025 11.686 1.00 86.00 106 LEU A CA 1
ATOM 876 C C . LEU A 1 106 ? -1.300 -0.802 11.978 1.00 86.00 106 LEU A C 1
ATOM 878 O O . LEU A 1 106 ? -2.216 -0.515 11.215 1.00 86.00 106 LEU A O 1
ATOM 882 N N . ASN A 1 107 ? -0.984 -0.038 13.027 1.00 89.56 107 ASN A N 1
ATOM 883 C CA . ASN A 1 107 ? -1.724 1.171 13.394 1.00 89.56 107 ASN A CA 1
ATOM 884 C C . ASN A 1 107 ? -1.363 2.351 12.479 1.00 89.56 107 ASN A C 1
ATOM 886 O O . ASN A 1 107 ? -2.232 3.144 12.124 1.00 89.56 107 ASN A O 1
ATOM 890 N N . ILE A 1 108 ? -0.106 2.433 12.023 1.00 90.75 108 ILE A N 1
ATOM 891 C CA . ILE A 1 108 ? 0.301 3.378 10.971 1.00 90.75 108 ILE A CA 1
ATOM 892 C C . ILE A 1 108 ? -0.487 3.104 9.687 1.00 90.75 108 ILE A C 1
ATOM 894 O O . ILE A 1 108 ? -0.985 4.043 9.074 1.00 90.75 108 ILE A O 1
ATOM 898 N N . ILE A 1 109 ? -0.629 1.833 9.291 1.00 90.38 109 ILE A N 1
ATOM 899 C CA . ILE A 1 109 ? -1.416 1.447 8.111 1.00 90.38 109 ILE A CA 1
ATOM 900 C C . ILE A 1 109 ? -2.878 1.880 8.260 1.00 90.38 109 ILE A C 1
ATOM 902 O O . ILE A 1 109 ? -3.443 2.424 7.313 1.00 90.38 109 ILE A O 1
ATOM 906 N N . ASP A 1 110 ? -3.481 1.703 9.438 1.00 88.88 110 ASP A N 1
ATOM 907 C CA . ASP A 1 110 ? -4.856 2.152 9.682 1.00 88.88 110 ASP A CA 1
ATOM 908 C C . ASP A 1 110 ? -4.997 3.673 9.515 1.00 88.88 110 ASP A C 1
ATOM 910 O O . ASP A 1 110 ? -5.911 4.132 8.830 1.00 88.88 110 ASP A O 1
ATOM 914 N N . ILE A 1 111 ? -4.067 4.463 10.057 1.00 91.38 111 ILE A N 1
ATOM 915 C CA . ILE A 1 111 ? -4.070 5.927 9.894 1.00 91.38 111 ILE A CA 1
ATOM 916 C C . ILE A 1 111 ? -3.872 6.308 8.419 1.00 91.38 111 ILE A C 1
ATOM 918 O O . ILE A 1 111 ? -4.613 7.130 7.878 1.00 91.38 111 ILE A O 1
ATOM 922 N N . MET A 1 112 ? -2.916 5.669 7.741 1.00 90.12 112 MET A N 1
ATOM 923 C CA . MET A 1 112 ? -2.649 5.882 6.316 1.00 90.12 112 MET A CA 1
ATOM 924 C C . MET A 1 112 ? -3.831 5.477 5.427 1.00 90.12 112 MET A C 1
ATOM 926 O O . MET A 1 112 ? -3.999 6.051 4.359 1.00 90.12 112 MET A O 1
ATOM 930 N N . SER A 1 113 ? -4.678 4.535 5.854 1.00 89.62 113 SER A N 1
ATOM 931 C CA . SER A 1 113 ? -5.877 4.136 5.105 1.00 89.62 113 SER A CA 1
ATOM 932 C C . SER A 1 113 ? -6.980 5.203 5.102 1.00 89.62 113 SER A C 1
ATOM 934 O O . SER A 1 113 ? -7.768 5.273 4.161 1.00 89.62 113 SER A O 1
ATOM 936 N N . ILE A 1 114 ? -7.018 6.051 6.134 1.00 90.81 114 ILE A N 1
ATOM 937 C CA . ILE A 1 114 ? -8.024 7.110 6.325 1.00 90.81 114 ILE A CA 1
ATOM 938 C C . ILE A 1 114 ? -7.551 8.431 5.707 1.00 90.81 114 ILE A C 1
ATOM 940 O O . ILE A 1 114 ? -8.359 9.221 5.216 1.00 90.81 114 ILE A O 1
ATOM 944 N N . LEU A 1 115 ? -6.234 8.652 5.687 1.00 89.19 115 LEU A N 1
ATOM 945 C CA . LEU A 1 115 ? -5.596 9.875 5.204 1.00 89.19 115 LEU A CA 1
ATOM 946 C C . LEU A 1 115 ? -6.047 10.306 3.792 1.00 89.19 115 LEU A C 1
ATOM 948 O O . LEU A 1 115 ? -6.407 11.473 3.652 1.00 89.19 115 LEU A O 1
ATOM 952 N N . PRO A 1 116 ? -6.129 9.428 2.770 1.00 87.06 116 PRO A N 1
ATOM 953 C CA . PRO A 1 116 ? -6.588 9.820 1.439 1.00 87.06 116 PRO A CA 1
ATOM 954 C C . PRO A 1 116 ? -8.004 10.401 1.445 1.00 87.06 116 PRO A C 1
ATOM 956 O O . PRO A 1 116 ? -8.254 11.404 0.790 1.00 87.06 116 PRO A O 1
ATOM 959 N N . SER A 1 117 ? -8.917 9.805 2.218 1.00 86.56 117 SER A N 1
ATOM 960 C CA . SER A 1 117 ? -10.313 10.262 2.307 1.00 86.56 117 SER A CA 1
ATOM 961 C C . SER A 1 117 ? -10.430 11.564 3.102 1.00 86.56 117 SER A C 1
ATOM 963 O O . SER A 1 117 ? -11.227 12.428 2.758 1.00 86.56 117 SER A O 1
ATOM 965 N N . CYS A 1 118 ? -9.591 11.737 4.128 1.00 88.88 118 CYS A N 1
ATOM 966 C CA . CYS A 1 118 ? -9.499 12.982 4.886 1.00 88.88 118 CYS A CA 1
ATOM 967 C C . CYS A 1 118 ? -9.016 14.142 4.001 1.00 88.88 118 CYS A C 1
ATOM 969 O O . CYS A 1 118 ? -9.640 15.199 3.973 1.00 88.88 118 CYS A O 1
ATOM 971 N N . ILE A 1 119 ? -7.947 13.926 3.228 1.00 85.62 119 ILE A N 1
ATOM 972 C CA . ILE A 1 119 ? -7.430 14.928 2.288 1.00 85.62 119 ILE A CA 1
ATOM 973 C C . ILE A 1 119 ? -8.483 15.256 1.238 1.00 85.62 119 ILE A C 1
ATOM 975 O O . ILE A 1 119 ? -8.743 16.422 0.986 1.00 85.62 119 ILE A O 1
ATOM 979 N N . ASP A 1 120 ? -9.126 14.246 0.665 1.00 81.25 120 ASP A N 1
ATOM 980 C CA . ASP A 1 120 ? -10.144 14.437 -0.361 1.00 81.25 120 ASP A CA 1
ATOM 981 C C . ASP A 1 120 ? -11.399 15.164 0.162 1.00 81.25 120 ASP A C 1
ATOM 983 O O . ASP A 1 120 ? -11.988 15.978 -0.545 1.00 81.25 120 ASP A O 1
ATOM 987 N N . PHE A 1 121 ? -11.785 14.935 1.419 1.00 85.25 121 PHE A N 1
ATOM 988 C CA . PHE A 1 121 ? -12.840 15.693 2.095 1.00 85.25 121 PHE A CA 1
ATOM 989 C C . PHE A 1 121 ? -12.446 17.163 2.310 1.00 85.25 121 PHE A C 1
ATOM 991 O O . PHE A 1 121 ? -13.234 18.071 2.031 1.00 85.25 121 PHE A O 1
ATOM 998 N N . VAL A 1 122 ? -11.214 17.411 2.764 1.00 84.38 122 VAL A N 1
ATOM 999 C CA . VAL A 1 122 ? -10.682 18.768 2.967 1.00 84.38 122 VAL A CA 1
ATOM 1000 C C . VAL A 1 122 ? -10.544 19.504 1.634 1.00 84.38 122 VAL A C 1
ATOM 1002 O O . VAL A 1 122 ? -10.989 20.642 1.529 1.00 84.38 122 VAL A O 1
ATOM 1005 N N . LEU A 1 123 ? -10.002 18.857 0.599 1.00 78.38 123 LEU A N 1
ATOM 1006 C CA . LEU A 1 123 ? -9.861 19.428 -0.742 1.00 78.38 123 LEU A CA 1
ATOM 1007 C C . LEU A 1 123 ? -11.220 19.783 -1.336 1.00 78.38 123 LEU A C 1
ATOM 1009 O O . LEU A 1 123 ? -11.398 20.917 -1.758 1.00 78.38 123 LEU A O 1
ATOM 1013 N N . ARG A 1 124 ? -12.214 18.888 -1.264 1.00 75.62 124 ARG A N 1
ATOM 1014 C CA . ARG A 1 124 ? -13.583 19.197 -1.709 1.00 75.62 124 ARG A CA 1
ATOM 1015 C C . ARG A 1 124 ? -14.203 20.363 -0.945 1.00 75.62 124 ARG A C 1
ATOM 1017 O O . ARG A 1 124 ? -14.939 21.139 -1.537 1.00 75.62 124 ARG A O 1
ATOM 1024 N N . SER A 1 125 ? -13.891 20.508 0.344 1.00 77.38 125 SER A N 1
ATOM 1025 C CA . SER A 1 125 ? -14.345 21.646 1.156 1.00 77.38 125 SER A CA 1
ATOM 1026 C C . SER A 1 125 ? -13.667 22.959 0.742 1.00 77.38 125 SER A C 1
ATOM 1028 O O . SER A 1 125 ? -14.300 24.011 0.771 1.00 77.38 125 SER A O 1
ATOM 1030 N N . ILE A 1 126 ? -12.395 22.901 0.334 1.00 73.69 126 ILE A N 1
ATOM 1031 C CA . ILE A 1 126 ? -11.605 24.052 -0.126 1.00 73.69 126 ILE A CA 1
ATOM 1032 C C . ILE A 1 126 ? -11.904 24.402 -1.588 1.00 73.69 126 ILE A C 1
ATOM 1034 O O . ILE A 1 126 ? -11.868 25.574 -1.919 1.00 73.69 126 ILE A O 1
ATOM 1038 N N . ASP A 1 127 ? -12.237 23.450 -2.462 1.00 64.50 127 ASP A N 1
ATOM 1039 C CA . ASP A 1 127 ? -12.561 23.696 -3.880 1.00 64.50 127 ASP A CA 1
ATOM 1040 C C . ASP A 1 127 ? -13.868 24.493 -4.070 1.00 64.50 127 ASP A C 1
ATOM 1042 O O . ASP A 1 127 ? -14.102 25.061 -5.140 1.00 64.50 127 ASP A O 1
ATOM 1046 N N . TYR A 1 128 ? -14.693 24.622 -3.021 1.00 58.25 128 TYR A N 1
ATOM 1047 C CA . TYR A 1 128 ? -15.747 25.646 -2.949 1.00 58.25 128 TYR A CA 1
ATOM 1048 C C . TYR A 1 128 ? -15.184 27.083 -2.934 1.00 58.25 128 TYR A C 1
ATOM 1050 O O . TYR A 1 128 ? -15.921 28.035 -3.188 1.00 58.25 128 TYR A O 1
ATOM 1058 N N . ILE A 1 129 ? -13.885 27.258 -2.668 1.00 55.53 129 ILE A N 1
ATOM 1059 C CA . ILE A 1 129 ? -13.155 28.525 -2.708 1.00 55.53 129 ILE A CA 1
ATOM 1060 C C . ILE A 1 129 ? -12.546 28.684 -4.117 1.00 55.53 129 ILE A C 1
ATOM 1062 O O . ILE A 1 129 ? -11.593 27.986 -4.472 1.00 55.53 129 ILE A O 1
ATOM 1066 N N . PRO A 1 130 ? -13.031 29.637 -4.936 1.00 55.59 130 PRO A N 1
ATOM 1067 C CA . PRO A 1 130 ? -12.695 29.745 -6.362 1.00 55.59 130 PRO A CA 1
ATOM 1068 C C . PRO A 1 130 ? -11.206 30.005 -6.667 1.00 55.59 130 PRO A C 1
ATOM 1070 O O . PRO A 1 130 ? -10.769 29.799 -7.796 1.00 55.59 130 PRO A O 1
ATOM 1073 N N . ILE A 1 131 ? -10.412 30.408 -5.671 1.00 55.59 131 ILE A N 1
ATOM 1074 C CA . ILE A 1 131 ? -8.983 30.742 -5.796 1.00 55.59 131 ILE A CA 1
ATOM 1075 C C . ILE A 1 131 ? -8.116 29.490 -6.067 1.00 55.59 131 ILE A C 1
ATOM 1077 O O . ILE A 1 131 ? -7.055 29.600 -6.676 1.00 55.59 131 ILE A O 1
ATOM 1081 N N . PHE A 1 132 ? -8.564 28.289 -5.676 1.00 55.09 132 PHE A N 1
ATOM 1082 C CA . PHE A 1 132 ? -7.758 27.055 -5.746 1.00 55.09 132 PHE A CA 1
ATOM 1083 C C . PHE A 1 132 ? -8.031 26.151 -6.966 1.00 55.09 132 PHE A C 1
ATOM 1085 O O . PHE A 1 132 ? -7.315 25.171 -7.180 1.00 55.09 132 PHE A O 1
ATOM 1092 N N . LYS A 1 133 ? -9.009 26.496 -7.813 1.00 57.56 133 LYS A N 1
ATOM 1093 C CA . LYS A 1 133 ? -9.558 25.605 -8.854 1.00 57.56 133 LYS A CA 1
ATOM 1094 C C . LYS A 1 133 ? -8.633 25.348 -10.061 1.00 57.56 133 LYS A C 1
ATOM 1096 O O . LYS A 1 133 ? -8.805 24.349 -10.751 1.00 57.56 133 LYS A O 1
ATOM 1101 N N . ALA A 1 134 ? -7.660 26.224 -10.339 1.00 55.53 134 ALA A N 1
ATOM 1102 C CA . ALA A 1 134 ? -6.925 26.217 -11.615 1.00 55.53 134 ALA A CA 1
ATOM 1103 C C . ALA A 1 134 ? -5.578 25.456 -11.617 1.00 55.53 134 ALA A C 1
ATOM 1105 O O . ALA A 1 134 ? -5.180 24.961 -12.667 1.00 55.53 134 ALA A O 1
ATOM 1106 N N . ASN A 1 135 ? -4.891 25.303 -10.473 1.00 57.56 135 ASN A N 1
ATOM 1107 C CA . ASN A 1 135 ? -3.510 24.772 -10.438 1.00 57.56 135 ASN A CA 1
ATOM 1108 C C . ASN A 1 135 ? -3.342 23.367 -9.820 1.00 57.56 135 ASN A C 1
ATOM 1110 O O . ASN A 1 135 ? -2.245 22.815 -9.862 1.00 57.56 135 ASN A O 1
ATOM 1114 N N . ASN A 1 136 ? -4.398 22.749 -9.278 1.00 60.88 136 ASN A N 1
ATOM 1115 C CA . ASN A 1 136 ? -4.258 21.562 -8.416 1.00 60.88 136 ASN A CA 1
ATOM 1116 C C . ASN A 1 136 ? -4.601 20.210 -9.069 1.00 60.88 136 ASN A C 1
ATOM 1118 O O . ASN A 1 136 ? -4.499 19.173 -8.411 1.00 60.88 136 ASN A O 1
ATOM 1122 N N . LEU A 1 137 ? -4.956 20.170 -10.359 1.00 63.16 137 LEU A N 1
ATOM 1123 C CA . LEU A 1 137 ? -5.452 18.946 -11.013 1.00 63.16 137 LEU A CA 1
ATOM 1124 C C . LEU A 1 137 ? -4.455 17.773 -10.974 1.00 63.16 137 LEU A C 1
ATOM 1126 O O . LEU A 1 137 ? -4.865 16.622 -10.832 1.00 63.16 137 LEU A O 1
ATOM 1130 N N . GLN A 1 138 ? -3.146 18.038 -11.049 1.00 67.75 138 GLN A N 1
ATOM 1131 C CA . GLN A 1 138 ? -2.123 16.984 -10.968 1.00 67.75 138 GLN A CA 1
ATOM 1132 C C . GLN A 1 138 ? -1.979 16.418 -9.548 1.00 67.75 138 GLN A C 1
ATOM 1134 O O . GLN A 1 138 ? -1.872 15.206 -9.368 1.00 67.75 138 GLN A O 1
ATOM 1139 N N . ILE A 1 139 ? -2.028 17.285 -8.536 1.00 69.19 139 ILE A N 1
ATOM 1140 C CA . ILE A 1 139 ? -1.899 16.906 -7.125 1.00 69.19 139 ILE A CA 1
ATOM 1141 C C . ILE A 1 139 ? -3.113 16.072 -6.691 1.00 69.19 139 ILE A C 1
ATOM 1143 O O . ILE A 1 139 ? -2.957 15.031 -6.053 1.00 69.19 139 ILE A O 1
ATOM 1147 N N . ILE A 1 140 ? -4.315 16.468 -7.119 1.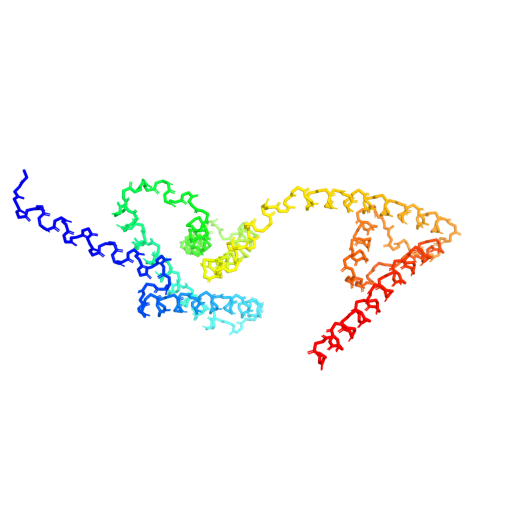00 70.81 140 ILE A N 1
ATOM 1148 C CA . ILE A 1 140 ? -5.562 15.740 -6.850 1.00 70.81 140 ILE A CA 1
ATOM 1149 C C . ILE A 1 140 ? -5.494 14.309 -7.413 1.00 70.81 140 ILE A C 1
ATOM 1151 O O . ILE A 1 140 ? -5.878 13.361 -6.727 1.00 70.81 140 ILE A O 1
ATOM 1155 N N . ARG A 1 141 ? -4.928 14.111 -8.616 1.00 72.56 141 ARG A N 1
ATOM 1156 C CA . ARG A 1 141 ? -4.755 12.771 -9.219 1.00 72.56 141 ARG A CA 1
ATOM 1157 C C . ARG A 1 141 ? -3.860 11.852 -8.384 1.00 72.56 141 ARG A C 1
ATOM 1159 O O . ARG A 1 141 ? -4.177 10.675 -8.229 1.00 72.56 141 ARG A O 1
ATOM 1166 N N . VAL A 1 142 ? -2.778 12.372 -7.803 1.00 75.00 142 VAL A N 1
ATOM 1167 C CA . VAL A 1 142 ? -1.893 11.573 -6.934 1.00 75.00 142 VAL A CA 1
ATOM 1168 C C . VAL A 1 142 ? -2.624 11.146 -5.656 1.00 75.00 142 VAL A C 1
ATOM 1170 O O . VAL A 1 142 ? -2.529 9.986 -5.252 1.00 75.00 142 VAL A O 1
ATOM 1173 N N . PHE A 1 143 ? -3.420 12.032 -5.050 1.00 74.88 143 PHE A N 1
ATOM 1174 C CA . PHE A 1 143 ? -4.220 11.689 -3.868 1.00 74.88 143 PHE A CA 1
ATOM 1175 C C . PHE A 1 143 ? -5.319 10.657 -4.155 1.00 74.88 143 PHE A C 1
ATOM 1177 O O . PHE A 1 143 ? -5.598 9.821 -3.290 1.00 74.88 143 PHE A O 1
ATOM 1184 N N . LYS A 1 144 ? -5.876 10.628 -5.375 1.00 74.81 144 LYS A N 1
ATOM 1185 C CA . LYS A 1 144 ? -6.781 9.549 -5.808 1.00 74.81 144 LYS A CA 1
ATOM 1186 C C . LYS A 1 144 ? -6.090 8.181 -5.772 1.00 74.81 144 LYS A C 1
ATOM 1188 O O . LYS A 1 144 ? -6.658 7.234 -5.235 1.00 74.81 144 LYS A O 1
ATOM 1193 N N . LEU A 1 145 ? -4.841 8.076 -6.240 1.00 79.38 145 LEU A N 1
ATOM 1194 C CA . LEU A 1 145 ? -4.071 6.822 -6.180 1.00 79.38 145 LEU A CA 1
ATOM 1195 C C . LEU A 1 145 ? -3.756 6.398 -4.743 1.00 79.38 145 LEU A C 1
ATOM 1197 O O . LEU A 1 145 ? -3.781 5.207 -4.428 1.00 79.38 145 LEU A O 1
ATOM 1201 N N . LEU A 1 146 ? -3.525 7.361 -3.845 1.00 83.62 146 LEU A N 1
ATOM 1202 C CA . LEU A 1 146 ? -3.300 7.070 -2.429 1.00 83.62 146 LEU A CA 1
ATOM 1203 C C . LEU A 1 146 ? -4.504 6.388 -1.768 1.00 83.62 146 LEU A C 1
ATOM 1205 O O . LEU A 1 146 ? -4.311 5.676 -0.786 1.00 83.62 146 LEU A O 1
ATOM 1209 N N . ARG A 1 147 ? -5.724 6.492 -2.318 1.00 83.31 147 ARG A N 1
ATOM 1210 C CA . ARG A 1 147 ? -6.880 5.721 -1.827 1.00 83.31 147 ARG A CA 1
ATOM 1211 C C . ARG A 1 147 ? -6.621 4.214 -1.866 1.00 83.31 147 ARG A C 1
ATOM 1213 O O . ARG A 1 147 ? -7.127 3.512 -0.998 1.00 83.31 147 ARG A O 1
ATOM 1220 N N . LEU A 1 148 ? -5.782 3.710 -2.780 1.00 86.44 148 LEU A N 1
ATOM 1221 C CA . LEU A 1 148 ? -5.403 2.292 -2.825 1.00 86.44 148 LEU A CA 1
ATOM 1222 C C . LEU A 1 148 ? -4.639 1.842 -1.578 1.00 86.44 148 LEU A C 1
ATOM 1224 O O . LEU A 1 148 ? -4.711 0.669 -1.231 1.00 86.44 148 LEU A O 1
ATOM 1228 N N . VAL A 1 149 ? -3.987 2.750 -0.842 1.00 88.69 149 VAL A N 1
ATOM 1229 C CA . VAL A 1 149 ? -3.279 2.434 0.412 1.00 88.69 149 VAL A CA 1
ATOM 1230 C C . VAL A 1 149 ? -4.209 1.770 1.433 1.00 88.69 149 VAL A C 1
ATOM 1232 O O . VAL A 1 149 ? -3.753 0.938 2.215 1.00 88.69 149 VAL A O 1
ATOM 1235 N N . ARG A 1 150 ? -5.526 2.029 1.390 1.00 88.00 150 ARG A N 1
ATOM 1236 C CA . ARG A 1 150 ? -6.496 1.357 2.272 1.00 88.00 150 ARG A CA 1
ATOM 1237 C C . ARG A 1 150 ? -6.570 -0.157 2.080 1.00 88.00 150 ARG A C 1
ATOM 1239 O O . ARG A 1 150 ? -6.931 -0.850 3.027 1.00 88.00 150 ARG A O 1
ATOM 1246 N N . ILE A 1 151 ? -6.139 -0.694 0.930 1.00 90.31 151 ILE A N 1
ATOM 1247 C CA . ILE A 1 151 ? -6.005 -2.146 0.728 1.00 90.31 151 ILE A CA 1
ATOM 1248 C C . ILE A 1 151 ? -5.018 -2.765 1.721 1.00 90.31 151 ILE A C 1
ATOM 1250 O O . ILE A 1 151 ? -5.194 -3.906 2.142 1.00 90.31 151 ILE A O 1
ATOM 1254 N N . LEU A 1 152 ? -4.013 -2.001 2.165 1.00 88.25 152 LEU A N 1
ATOM 1255 C CA . LEU A 1 152 ? -3.031 -2.466 3.140 1.00 88.25 152 LEU A CA 1
ATOM 1256 C C . LEU A 1 152 ? -3.677 -2.772 4.491 1.00 88.25 152 LEU A C 1
ATOM 1258 O O . LEU A 1 152 ? -3.125 -3.570 5.243 1.00 88.25 152 LEU A O 1
ATOM 1262 N N . LYS A 1 153 ? -4.859 -2.226 4.793 1.00 86.69 153 LYS A N 1
ATOM 1263 C CA . LYS A 1 153 ? -5.624 -2.572 5.997 1.00 86.69 153 LYS A CA 1
ATOM 1264 C C . LYS A 1 153 ? -5.996 -4.056 6.043 1.00 86.69 153 LYS A C 1
ATOM 1266 O O . LYS A 1 153 ? -6.045 -4.640 7.123 1.00 86.69 153 LYS A O 1
ATOM 1271 N N . LEU A 1 154 ? -6.128 -4.708 4.879 1.00 86.00 154 LEU A N 1
ATOM 1272 C CA . LEU A 1 154 ? -6.307 -6.162 4.788 1.00 86.00 154 LEU A CA 1
ATOM 1273 C C . LEU A 1 154 ? -5.140 -6.932 5.414 1.00 86.00 154 LEU A C 1
ATOM 1275 O O . LEU A 1 154 ? -5.321 -8.059 5.877 1.00 86.00 154 LEU A O 1
ATOM 1279 N N . SER A 1 155 ? -3.952 -6.321 5.486 1.00 85.06 155 SER A N 1
ATOM 1280 C CA . SER A 1 155 ? -2.766 -6.982 6.022 1.00 85.06 155 SER A CA 1
ATOM 1281 C C . SER A 1 155 ? -2.895 -7.387 7.490 1.00 85.06 155 SER A C 1
ATOM 1283 O O . SER A 1 155 ? -2.330 -8.402 7.894 1.00 85.06 155 SER A O 1
ATOM 1285 N N . ARG A 1 156 ? -3.689 -6.644 8.273 1.00 79.31 156 ARG A N 1
ATOM 1286 C CA . ARG A 1 156 ? -3.991 -6.951 9.677 1.00 79.31 156 ARG A CA 1
ATOM 1287 C C . ARG A 1 156 ? -4.711 -8.291 9.826 1.00 79.31 156 ARG A C 1
ATOM 1289 O O . ARG A 1 156 ? -4.542 -8.979 10.827 1.00 79.31 156 ARG A O 1
ATOM 1296 N N . TYR A 1 157 ? -5.509 -8.661 8.831 1.00 75.75 157 TYR A N 1
ATOM 1297 C CA . TYR A 1 157 ? -6.384 -9.827 8.890 1.00 75.75 157 TYR A CA 1
ATOM 1298 C C . TYR A 1 157 ? -5.752 -11.080 8.295 1.00 75.75 157 TYR A C 1
ATOM 1300 O O . TYR A 1 157 ? -6.132 -12.201 8.637 1.00 75.75 157 TYR A O 1
ATOM 1308 N N . ILE A 1 158 ? -4.758 -10.902 7.429 1.00 81.62 158 ILE A N 1
ATOM 1309 C CA . ILE A 1 158 ? -4.013 -12.007 6.845 1.00 81.62 158 ILE A CA 1
ATOM 1310 C C . ILE A 1 158 ? -2.937 -12.426 7.848 1.00 81.62 158 ILE A C 1
ATOM 1312 O O . ILE A 1 158 ? -1.816 -11.917 7.845 1.00 81.62 158 ILE A O 1
ATOM 1316 N N . GLN A 1 159 ? -3.258 -13.410 8.692 1.00 74.69 159 GLN A N 1
ATOM 1317 C CA . GLN A 1 159 ? -2.310 -14.000 9.654 1.00 74.69 159 GLN A CA 1
ATOM 1318 C C . GLN A 1 159 ? -0.991 -14.429 8.986 1.00 74.69 159 GLN A C 1
ATOM 1320 O O . GLN A 1 159 ? 0.088 -14.309 9.573 1.00 74.69 159 GLN A O 1
ATOM 1325 N N . GLY A 1 160 ? -1.070 -14.862 7.723 1.00 76.56 160 GLY A N 1
ATOM 1326 C CA . GLY A 1 160 ? 0.075 -15.245 6.905 1.00 76.56 160 GLY A CA 1
ATOM 1327 C C . GLY A 1 160 ? 1.116 -14.140 6.705 1.00 76.56 160 GLY A C 1
ATOM 1328 O O . GLY A 1 160 ? 2.289 -14.464 6.560 1.00 76.56 160 GLY A O 1
ATOM 1329 N N . ILE A 1 161 ? 0.756 -12.852 6.769 1.00 83.19 161 ILE A N 1
ATOM 1330 C CA . ILE A 1 161 ? 1.716 -11.750 6.567 1.00 83.19 161 ILE A CA 1
ATOM 1331 C C . ILE A 1 161 ? 2.731 -11.679 7.703 1.00 83.19 161 ILE A C 1
ATOM 1333 O O . ILE A 1 161 ? 3.917 -11.462 7.458 1.00 83.19 161 ILE A O 1
ATOM 1337 N N . ASN A 1 162 ? 2.305 -11.925 8.942 1.00 82.50 162 ASN A N 1
ATOM 1338 C CA . ASN A 1 162 ? 3.222 -11.965 10.079 1.00 82.50 162 ASN A CA 1
ATOM 1339 C C . ASN A 1 162 ? 4.194 -13.145 9.971 1.00 82.50 162 ASN A C 1
ATOM 1341 O O . ASN A 1 162 ? 5.383 -12.999 10.266 1.00 82.50 162 ASN A O 1
ATOM 1345 N N . THR A 1 163 ? 3.711 -14.297 9.507 1.00 86.81 163 THR A N 1
ATOM 1346 C CA . THR A 1 163 ? 4.544 -15.477 9.247 1.00 86.81 163 THR A CA 1
ATOM 1347 C C . THR A 1 163 ? 5.518 -15.219 8.105 1.00 86.81 163 THR A C 1
ATOM 1349 O O . THR A 1 163 ? 6.716 -15.428 8.268 1.00 86.81 163 THR A O 1
ATOM 1352 N N . LEU A 1 164 ? 5.041 -14.669 6.990 1.00 87.50 164 LEU A N 1
ATOM 1353 C CA . LEU A 1 164 ? 5.856 -14.295 5.839 1.00 87.50 164 LEU A CA 1
ATOM 1354 C C . LEU A 1 164 ? 6.929 -13.276 6.229 1.00 87.50 164 LEU A C 1
ATOM 1356 O O . LEU A 1 164 ? 8.096 -13.468 5.905 1.00 87.50 164 LEU A O 1
ATOM 1360 N N . ARG A 1 165 ? 6.583 -12.250 7.014 1.00 86.25 165 ARG A N 1
ATOM 1361 C CA . ARG A 1 165 ? 7.542 -11.272 7.547 1.00 86.25 165 ARG A CA 1
ATOM 1362 C C . ARG A 1 165 ? 8.618 -11.940 8.402 1.00 86.25 165 ARG A C 1
ATOM 1364 O O . ARG A 1 165 ? 9.792 -11.605 8.263 1.00 86.25 165 ARG A O 1
ATOM 1371 N N . LYS A 1 166 ? 8.245 -12.862 9.296 1.00 88.19 166 LYS A N 1
ATOM 1372 C CA . LYS A 1 166 ? 9.206 -13.605 10.132 1.00 88.19 166 LYS A CA 1
ATOM 1373 C C . LYS A 1 166 ? 10.126 -14.477 9.277 1.00 88.19 166 LYS A C 1
ATOM 1375 O O . LYS A 1 166 ? 11.340 -14.438 9.475 1.00 88.19 166 LYS A O 1
ATOM 1380 N N . SER A 1 167 ? 9.568 -15.200 8.310 1.00 91.56 167 SER A N 1
ATOM 1381 C CA . SER A 1 167 ? 10.324 -16.038 7.376 1.00 91.56 167 SER A CA 1
ATOM 1382 C C . SER A 1 167 ? 11.291 -15.209 6.533 1.00 91.56 167 SER A C 1
ATOM 1384 O O . SER A 1 167 ? 12.481 -15.511 6.522 1.00 91.56 167 SER A O 1
ATOM 1386 N N . LEU A 1 168 ? 10.827 -14.102 5.941 1.00 89.19 168 LEU A N 1
ATOM 1387 C CA . LEU A 1 168 ? 11.666 -13.165 5.187 1.00 89.19 168 LEU A CA 1
ATOM 1388 C C . LEU A 1 168 ? 12.762 -12.547 6.052 1.00 89.19 168 LEU A C 1
ATOM 1390 O O . LEU A 1 168 ? 13.894 -12.412 5.603 1.00 89.19 168 LEU A O 1
ATOM 1394 N N . LYS A 1 169 ? 12.469 -12.198 7.311 1.00 91.94 169 LYS A N 1
ATOM 1395 C CA . LYS A 1 169 ? 13.491 -11.683 8.232 1.00 91.94 169 LYS A CA 1
ATOM 1396 C C . LYS A 1 169 ? 14.567 -12.735 8.508 1.00 91.94 169 LYS A C 1
ATOM 1398 O O . LYS A 1 169 ? 15.746 -12.394 8.534 1.00 91.94 169 LYS A O 1
ATOM 1403 N N . LYS A 1 170 ? 14.176 -14.002 8.673 1.00 93.19 170 LYS A N 1
ATOM 1404 C CA . LYS A 1 170 ? 15.104 -15.120 8.892 1.00 93.19 170 LYS A CA 1
ATOM 1405 C C . LYS A 1 170 ? 15.965 -15.401 7.655 1.00 93.19 170 LYS A C 1
ATOM 1407 O O . LYS A 1 170 ? 17.150 -15.681 7.800 1.00 93.19 170 LYS A O 1
ATOM 1412 N N . SER A 1 171 ? 15.402 -15.277 6.453 1.00 93.38 171 SER A N 1
ATOM 1413 C CA . SER A 1 171 ? 16.116 -15.480 5.185 1.00 93.38 171 SER A CA 1
ATOM 1414 C C . SER A 1 171 ? 16.711 -14.199 4.579 1.00 93.38 171 SER A C 1
ATOM 1416 O O . SER A 1 171 ? 17.289 -14.259 3.495 1.00 93.38 171 SER A O 1
ATOM 1418 N N . SER A 1 172 ? 16.617 -13.054 5.265 1.00 91.06 172 SER A N 1
ATOM 1419 C CA . SER A 1 172 ? 16.977 -11.726 4.738 1.00 91.06 172 SER A CA 1
ATOM 1420 C C . SER A 1 172 ? 18.414 -11.658 4.218 1.00 91.06 172 SER A C 1
ATOM 1422 O O . SER A 1 172 ? 18.661 -11.107 3.148 1.00 91.06 172 SER A O 1
ATOM 1424 N N . ARG A 1 173 ? 19.362 -12.299 4.918 1.00 91.62 173 ARG A N 1
ATOM 1425 C CA . ARG A 1 173 ? 20.767 -12.351 4.486 1.00 91.62 173 ARG A CA 1
ATOM 1426 C C . ARG A 1 173 ? 20.915 -13.014 3.114 1.00 91.62 173 ARG A C 1
ATOM 1428 O O . ARG A 1 173 ? 21.578 -12.458 2.248 1.00 91.62 173 ARG A O 1
ATOM 1435 N N . TYR A 1 174 ? 20.269 -14.160 2.899 1.00 92.81 174 TYR A N 1
ATOM 1436 C CA . TYR A 1 174 ? 20.302 -14.869 1.616 1.00 92.81 174 TYR A CA 1
ATOM 1437 C C . TYR A 1 174 ? 19.573 -14.090 0.521 1.00 92.81 174 TYR A C 1
ATOM 1439 O O . TYR A 1 174 ? 20.091 -13.954 -0.584 1.00 92.81 174 TYR A O 1
ATOM 1447 N N . PHE A 1 175 ? 18.407 -13.525 0.843 1.00 90.44 175 PHE A N 1
ATOM 1448 C CA . PHE A 1 175 ? 17.636 -12.700 -0.084 1.00 90.44 175 PHE A CA 1
ATOM 1449 C C . PHE A 1 175 ? 18.428 -11.472 -0.559 1.00 90.44 175 PHE A C 1
ATOM 1451 O O . PHE A 1 175 ? 18.426 -11.161 -1.749 1.00 90.44 175 PHE A O 1
ATOM 1458 N N . SER A 1 176 ? 19.159 -10.819 0.349 1.00 92.31 176 SER A N 1
ATOM 1459 C CA . SER A 1 176 ? 20.025 -9.679 0.035 1.00 92.31 176 SER A CA 1
ATOM 1460 C C . SER A 1 176 ? 21.136 -10.059 -0.949 1.00 92.31 176 SER A C 1
ATOM 1462 O O . SER A 1 176 ? 21.278 -9.413 -1.986 1.00 92.31 176 SER A O 1
ATOM 1464 N N . PHE A 1 177 ? 21.859 -11.160 -0.697 1.00 94.19 177 PHE A N 1
ATOM 1465 C CA . PHE A 1 177 ? 22.894 -11.640 -1.620 1.00 94.19 177 PHE A CA 1
ATOM 1466 C C . PHE A 1 177 ? 22.329 -11.973 -3.004 1.00 94.19 177 PHE A C 1
ATOM 1468 O O . PHE A 1 177 ? 22.874 -11.518 -4.005 1.00 94.19 177 PHE A O 1
ATOM 1475 N N . VAL A 1 178 ? 21.222 -12.720 -3.073 1.00 93.75 178 VAL A N 1
ATOM 1476 C CA . VAL A 1 178 ? 20.584 -13.073 -4.352 1.00 93.75 178 VAL A CA 1
ATOM 1477 C C . VAL A 1 178 ? 20.158 -11.820 -5.116 1.00 93.75 178 VAL A C 1
ATOM 1479 O O . VAL A 1 178 ? 20.431 -11.713 -6.308 1.00 93.75 178 VAL A O 1
ATOM 1482 N N . THR A 1 179 ? 19.547 -10.849 -4.436 1.00 93.31 179 THR A N 1
ATOM 1483 C CA . THR A 1 179 ? 19.109 -9.589 -5.057 1.00 93.31 179 THR A CA 1
ATOM 1484 C C . THR A 1 179 ? 20.293 -8.792 -5.605 1.00 93.31 179 THR A C 1
ATOM 1486 O O . THR A 1 179 ? 20.225 -8.294 -6.726 1.00 93.31 179 THR A O 1
ATOM 1489 N N . LEU A 1 180 ? 21.401 -8.717 -4.861 1.00 95.69 180 LEU A N 1
ATOM 1490 C CA . LEU A 1 180 ? 22.625 -8.049 -5.304 1.00 95.69 180 LEU A CA 1
ATOM 1491 C C . LEU A 1 180 ? 23.213 -8.722 -6.551 1.00 95.69 180 LEU A C 1
ATOM 1493 O O . LEU A 1 180 ? 23.515 -8.036 -7.526 1.00 95.69 180 LEU A O 1
ATOM 1497 N N . PHE A 1 181 ? 23.333 -10.054 -6.555 1.00 95.06 181 PHE A N 1
ATOM 1498 C CA . PHE A 1 181 ? 23.841 -10.787 -7.719 1.00 95.06 181 PHE A CA 1
ATOM 1499 C C . PHE A 1 181 ? 22.940 -10.620 -8.944 1.00 95.06 181 PHE A C 1
ATOM 1501 O O . PHE A 1 181 ? 23.450 -10.396 -10.040 1.00 95.06 181 PHE A O 1
ATOM 1508 N N . LEU A 1 182 ? 21.615 -10.674 -8.769 1.00 94.50 182 LEU A N 1
ATOM 1509 C CA . LEU A 1 182 ? 20.663 -10.434 -9.857 1.00 94.50 182 LEU A CA 1
ATOM 1510 C C . LEU A 1 182 ? 20.776 -9.012 -10.410 1.00 94.50 182 LEU A C 1
ATOM 1512 O O . LEU A 1 182 ? 20.729 -8.832 -11.622 1.00 94.50 182 LEU A O 1
ATOM 1516 N N . LEU A 1 183 ? 20.968 -8.011 -9.549 1.00 96.19 183 LEU A N 1
ATOM 1517 C CA . LEU A 1 183 ? 21.120 -6.620 -9.967 1.00 96.19 183 LEU A CA 1
ATOM 1518 C C . LEU A 1 183 ? 22.415 -6.406 -10.760 1.00 96.19 183 LEU A C 1
ATOM 1520 O O . LEU A 1 183 ? 22.367 -5.831 -11.845 1.00 96.19 183 LEU A O 1
ATOM 1524 N N . ILE A 1 184 ? 23.552 -6.916 -10.272 1.00 96.31 184 ILE A N 1
ATOM 1525 C CA . ILE A 1 184 ? 24.835 -6.840 -10.995 1.00 96.31 184 ILE A CA 1
ATOM 1526 C C . ILE A 1 184 ? 24.726 -7.550 -12.345 1.00 96.31 184 ILE A C 1
ATOM 1528 O O . ILE A 1 184 ? 25.120 -7.001 -13.372 1.00 96.31 184 ILE A O 1
ATOM 1532 N N . PHE A 1 185 ? 24.156 -8.756 -12.358 1.00 93.94 185 PHE A N 1
ATOM 1533 C CA . PHE A 1 185 ? 23.989 -9.538 -13.577 1.00 93.94 185 PHE A CA 1
ATOM 1534 C C . PHE A 1 185 ? 23.057 -8.855 -14.587 1.00 93.94 185 PHE A C 1
ATOM 1536 O O . PHE A 1 185 ? 23.328 -8.891 -15.791 1.00 93.94 185 PHE A O 1
ATOM 1543 N N . ASN A 1 186 ? 21.998 -8.195 -14.108 1.00 95.25 186 ASN A N 1
ATOM 1544 C CA . ASN A 1 186 ? 21.085 -7.412 -14.933 1.00 95.25 186 ASN A CA 1
ATOM 1545 C C . ASN A 1 186 ? 21.800 -6.213 -15.578 1.00 95.25 186 ASN A C 1
ATOM 1547 O O . ASN A 1 186 ? 21.778 -6.082 -16.800 1.00 95.25 186 ASN A O 1
ATOM 1551 N N . ILE A 1 187 ? 22.517 -5.402 -14.790 1.00 96.00 187 ILE A N 1
ATOM 1552 C CA . ILE A 1 187 ? 23.286 -4.259 -15.312 1.00 96.00 187 ILE A CA 1
ATOM 1553 C C . ILE A 1 187 ? 24.323 -4.727 -16.339 1.00 96.00 187 ILE A C 1
ATOM 1555 O O . ILE A 1 187 ? 24.409 -4.171 -17.434 1.00 96.00 187 ILE A O 1
ATOM 1559 N N . PHE A 1 188 ? 25.086 -5.772 -16.012 1.00 95.56 188 PHE A N 1
ATOM 1560 C CA . PHE A 1 188 ? 26.133 -6.302 -16.881 1.00 95.56 188 PHE A CA 1
ATOM 1561 C C . PHE A 1 188 ? 25.572 -6.801 -18.219 1.00 95.56 188 PHE A C 1
ATOM 1563 O O . PHE A 1 188 ? 26.015 -6.371 -19.284 1.00 95.56 188 PHE A O 1
ATOM 1570 N N . THR A 1 189 ? 24.553 -7.661 -18.176 1.00 91.12 189 THR A N 1
ATOM 1571 C CA . THR A 1 189 ? 23.955 -8.242 -19.386 1.00 91.12 189 THR A CA 1
ATOM 1572 C C . THR A 1 189 ? 23.208 -7.189 -20.204 1.00 91.12 189 THR A C 1
ATOM 1574 O O . THR A 1 189 ? 23.313 -7.194 -21.427 1.00 91.12 189 THR A O 1
ATOM 1577 N N . GLY A 1 190 ? 22.500 -6.260 -19.553 1.00 92.88 190 GLY A N 1
ATOM 1578 C CA . GLY A 1 190 ? 21.808 -5.156 -20.224 1.00 92.88 190 GLY A CA 1
ATOM 1579 C C . GLY A 1 190 ? 22.776 -4.236 -20.967 1.00 92.88 190 GLY A C 1
ATOM 1580 O O . GLY A 1 190 ? 22.510 -3.851 -22.103 1.00 92.88 190 GLY A O 1
ATOM 1581 N N . THR A 1 191 ? 23.940 -3.963 -20.371 1.00 93.75 191 THR A N 1
ATOM 1582 C CA . THR A 1 191 ? 25.005 -3.165 -20.998 1.00 93.75 191 THR A CA 1
ATOM 1583 C C . THR A 1 191 ? 25.604 -3.879 -22.210 1.00 93.75 191 THR A C 1
ATOM 1585 O O . THR A 1 191 ? 25.721 -3.277 -23.275 1.00 93.75 191 THR A O 1
ATOM 1588 N N . ILE A 1 192 ? 25.935 -5.172 -22.088 1.00 92.12 192 ILE A N 1
ATOM 1589 C CA . ILE A 1 192 ? 26.431 -5.977 -23.220 1.00 92.12 192 ILE A CA 1
ATOM 1590 C C . ILE A 1 192 ? 25.426 -5.961 -24.368 1.00 92.12 192 ILE A C 1
ATOM 1592 O O . ILE A 1 192 ? 25.797 -5.739 -25.516 1.00 92.12 192 ILE A O 1
ATOM 1596 N N . LEU A 1 193 ? 24.153 -6.188 -24.057 1.00 90.06 193 LEU A N 1
ATOM 1597 C CA . LEU A 1 193 ? 23.102 -6.284 -25.056 1.00 90.06 193 LEU A CA 1
ATOM 1598 C C . LEU A 1 193 ? 22.883 -4.949 -25.787 1.00 90.06 193 LEU A C 1
ATOM 1600 O O . LEU A 1 193 ? 22.742 -4.953 -27.006 1.00 90.06 193 LEU A O 1
ATOM 1604 N N . TYR A 1 194 ? 22.963 -3.821 -25.077 1.00 91.12 194 TYR A N 1
ATOM 1605 C CA . TYR A 1 194 ? 22.957 -2.488 -25.684 1.00 91.12 194 TYR A CA 1
ATOM 1606 C C . TYR A 1 194 ? 24.120 -2.294 -26.671 1.00 91.12 194 TYR A C 1
ATOM 1608 O O . TYR A 1 194 ? 23.891 -1.924 -27.820 1.00 91.12 194 TYR A O 1
ATOM 1616 N N . TYR A 1 195 ? 25.359 -2.603 -26.275 1.00 90.44 195 TYR A N 1
ATOM 1617 C CA . TYR A 1 195 ? 26.512 -2.451 -27.173 1.00 90.44 195 TYR A CA 1
ATOM 1618 C C . TYR A 1 195 ? 26.470 -3.412 -28.371 1.00 90.44 195 TYR A C 1
ATOM 1620 O O . TYR A 1 195 ? 26.889 -3.046 -29.469 1.00 90.44 195 TYR A O 1
ATOM 1628 N N . LEU A 1 196 ? 25.946 -4.629 -28.192 1.00 88.88 196 LEU A N 1
ATOM 1629 C CA . LEU A 1 196 ? 25.758 -5.584 -29.288 1.00 88.88 196 LEU A CA 1
ATOM 1630 C C . LEU A 1 196 ? 24.735 -5.098 -30.320 1.00 88.88 196 LEU A C 1
ATOM 1632 O O . LEU A 1 196 ? 24.938 -5.332 -31.513 1.00 88.88 196 LEU A O 1
ATOM 1636 N N . GLU A 1 197 ? 23.656 -4.451 -29.877 1.00 86.31 197 GLU A N 1
ATOM 1637 C CA . GLU A 1 197 ? 22.678 -3.832 -30.776 1.00 86.31 197 GLU A CA 1
ATOM 1638 C C . GLU A 1 197 ? 23.249 -2.592 -31.454 1.00 86.31 197 GLU A C 1
ATOM 1640 O O . GLU A 1 197 ? 23.152 -2.480 -32.672 1.00 86.31 197 GLU A O 1
ATOM 1645 N N . LEU A 1 198 ? 23.929 -1.721 -30.703 1.00 86.62 198 LEU A N 1
ATOM 1646 C CA . LEU A 1 198 ? 24.544 -0.511 -31.243 1.00 86.62 198 LEU A CA 1
ATOM 1647 C C . LEU A 1 198 ? 25.486 -0.834 -32.413 1.00 86.62 198 LEU A C 1
ATOM 1649 O O . LEU A 1 198 ? 25.341 -0.268 -33.500 1.00 86.62 198 LEU A O 1
ATOM 1653 N N . ASN A 1 199 ? 26.382 -1.807 -32.220 1.00 84.62 199 ASN A N 1
ATOM 1654 C CA . ASN A 1 199 ? 27.315 -2.275 -33.248 1.00 84.62 199 ASN A CA 1
ATOM 1655 C C . ASN A 1 199 ? 26.598 -2.889 -34.465 1.00 84.62 199 ASN A C 1
ATOM 1657 O O . ASN A 1 199 ? 27.042 -2.726 -35.605 1.00 84.62 199 ASN A O 1
ATOM 1661 N N . TYR A 1 200 ? 25.482 -3.591 -34.242 1.00 82.12 200 TYR A N 1
ATOM 1662 C CA . TYR A 1 200 ? 24.687 -4.186 -35.315 1.00 82.12 200 TYR A CA 1
ATOM 1663 C C . TYR A 1 200 ? 24.028 -3.112 -36.190 1.00 82.12 200 TYR A C 1
ATOM 1665 O O . TYR A 1 200 ? 24.150 -3.165 -37.412 1.00 82.12 200 TYR A O 1
ATOM 1673 N N . THR A 1 201 ? 23.405 -2.095 -35.590 1.00 79.88 201 THR A N 1
ATOM 1674 C CA . THR A 1 201 ? 22.799 -0.985 -36.345 1.00 79.88 201 THR A CA 1
ATOM 1675 C C . THR A 1 201 ? 23.814 -0.100 -37.056 1.00 79.88 201 THR A C 1
ATOM 1677 O O . THR A 1 201 ? 23.544 0.340 -38.169 1.00 79.88 201 THR A O 1
ATOM 1680 N N . GLN A 1 202 ? 25.013 0.097 -36.497 1.00 78.19 202 GLN A N 1
ATOM 1681 C CA . GLN A 1 202 ? 26.103 0.772 -37.217 1.00 78.19 202 GLN A CA 1
ATOM 1682 C C . GLN A 1 202 ? 26.531 0.002 -38.477 1.00 78.19 202 GLN A C 1
ATOM 1684 O O . GLN A 1 202 ? 26.876 0.609 -39.487 1.00 78.19 202 GLN A O 1
ATOM 1689 N N . SER A 1 203 ? 26.464 -1.332 -38.437 1.00 74.06 203 SER A N 1
ATOM 1690 C CA . SER A 1 203 ? 26.806 -2.209 -39.566 1.00 74.06 203 SER A CA 1
ATOM 1691 C C . SER A 1 203 ? 25.652 -2.394 -40.564 1.00 74.06 203 SER A C 1
ATOM 1693 O O . SER A 1 203 ? 25.843 -2.954 -41.642 1.00 74.06 203 SER A O 1
ATOM 1695 N N . SER A 1 204 ? 24.430 -1.987 -40.216 1.00 70.44 204 SER A N 1
ATOM 1696 C CA . SER A 1 204 ? 23.218 -2.160 -41.027 1.00 70.44 204 SER A CA 1
ATOM 1697 C C . SER A 1 204 ? 22.237 -1.006 -40.769 1.00 70.44 204 SER A C 1
ATOM 1699 O O . SER A 1 204 ? 21.240 -1.191 -40.067 1.00 70.44 204 SER A O 1
ATOM 1701 N N . PRO A 1 205 ? 22.491 0.185 -41.348 1.00 66.31 205 PRO A N 1
ATOM 1702 C CA . PRO A 1 205 ? 21.755 1.419 -41.044 1.00 66.31 205 PRO A CA 1
ATOM 1703 C C . PRO A 1 205 ? 20.287 1.429 -41.509 1.00 66.31 205 PRO A C 1
ATOM 1705 O O . PRO A 1 205 ? 19.568 2.381 -41.232 1.00 66.31 205 PRO A O 1
ATOM 1708 N N . GLN A 1 206 ? 19.825 0.387 -42.209 1.00 64.19 206 GLN A N 1
ATOM 1709 C CA . GLN A 1 206 ? 18.416 0.222 -42.590 1.00 64.19 206 GLN A CA 1
ATOM 1710 C C . GLN A 1 206 ? 17.529 -0.268 -41.431 1.00 64.19 206 GLN A C 1
ATOM 1712 O O . GLN A 1 206 ? 16.306 -0.210 -41.539 1.00 64.19 206 GLN A O 1
ATOM 1717 N N . ASN A 1 207 ? 18.121 -0.749 -40.332 1.00 65.50 207 ASN A N 1
ATOM 1718 C CA . ASN A 1 207 ? 17.381 -1.255 -39.180 1.00 65.50 207 ASN A CA 1
ATOM 1719 C C . ASN A 1 207 ? 17.306 -0.201 -38.071 1.00 65.50 207 ASN A C 1
ATOM 1721 O O . ASN A 1 207 ? 18.323 0.363 -37.673 1.00 65.50 207 ASN A O 1
ATOM 1725 N N . ASN A 1 208 ? 16.110 0.013 -37.522 1.00 70.44 208 ASN A N 1
ATOM 1726 C CA . ASN A 1 208 ? 15.931 0.870 -36.351 1.00 70.44 208 ASN A CA 1
ATOM 1727 C C . ASN A 1 208 ? 16.554 0.217 -35.106 1.00 70.44 208 ASN A C 1
ATOM 1729 O O . ASN A 1 208 ? 16.393 -0.987 -34.873 1.00 70.44 208 ASN A O 1
ATOM 1733 N N . LEU A 1 209 ? 17.226 1.028 -34.283 1.00 71.44 209 LEU A N 1
ATOM 1734 C CA . LEU A 1 209 ? 17.659 0.644 -32.939 1.00 71.44 209 LEU A CA 1
ATOM 1735 C C . LEU A 1 209 ? 16.415 0.333 -32.100 1.00 71.44 209 LEU A C 1
ATOM 1737 O O . LEU A 1 209 ? 15.660 1.233 -31.761 1.00 71.44 209 LEU A O 1
ATOM 1741 N N . GLN A 1 210 ? 16.194 -0.938 -31.755 1.00 77.25 210 GLN A N 1
ATOM 1742 C CA . GLN A 1 210 ? 15.139 -1.290 -30.795 1.00 77.25 210 GLN A CA 1
ATOM 1743 C C . GLN A 1 210 ? 15.566 -1.002 -29.352 1.00 77.25 210 GLN A C 1
ATOM 1745 O O . GLN A 1 210 ? 14.722 -0.857 -28.479 1.00 77.25 210 GLN A O 1
ATOM 1750 N N . ILE A 1 211 ? 16.874 -0.937 -29.089 1.00 82.88 211 ILE A N 1
ATOM 1751 C CA . ILE A 1 211 ? 17.439 -0.714 -27.758 1.00 82.88 211 ILE A CA 1
ATOM 1752 C C . ILE A 1 211 ? 18.319 0.527 -27.835 1.00 82.88 211 ILE A C 1
ATOM 1754 O O . ILE A 1 211 ? 19.468 0.469 -28.262 1.00 82.88 211 ILE A O 1
ATOM 1758 N N . GLU A 1 212 ? 17.748 1.657 -27.441 1.00 86.12 212 GLU A N 1
ATOM 1759 C CA . GLU A 1 212 ? 18.344 2.989 -27.554 1.00 86.12 212 GLU A CA 1
ATOM 1760 C C . GLU A 1 212 ? 19.183 3.358 -26.326 1.00 86.12 212 GLU A C 1
ATOM 1762 O O . GLU A 1 212 ? 20.015 4.259 -26.382 1.00 86.12 212 GLU A O 1
ATOM 1767 N N . SER A 1 213 ? 18.980 2.675 -25.195 1.00 90.56 213 SER A N 1
ATOM 1768 C CA . SER A 1 213 ? 19.680 2.985 -23.947 1.00 90.56 213 SER A CA 1
ATOM 1769 C C . SER A 1 213 ? 19.929 1.758 -23.066 1.00 90.56 213 SER A C 1
ATOM 1771 O O . SER A 1 213 ? 19.224 0.749 -23.136 1.00 90.56 213 SER A O 1
ATOM 1773 N N . ILE A 1 214 ? 20.923 1.856 -22.175 1.00 93.06 214 ILE A N 1
ATOM 1774 C CA . ILE A 1 214 ? 21.257 0.791 -21.213 1.00 93.06 214 ILE A CA 1
ATOM 1775 C C . ILE A 1 214 ? 20.054 0.416 -20.320 1.00 93.06 214 ILE A C 1
ATOM 1777 O O . ILE A 1 214 ? 19.808 -0.781 -20.163 1.00 93.06 214 ILE A O 1
ATOM 1781 N N . PRO A 1 215 ? 19.247 1.359 -19.781 1.00 94.44 215 PRO A N 1
ATOM 1782 C CA . PRO A 1 215 ? 18.047 1.012 -19.017 1.00 94.44 215 PRO A CA 1
ATOM 1783 C C . PRO A 1 215 ? 17.014 0.192 -19.805 1.00 94.44 215 PRO A C 1
ATOM 1785 O O . PRO A 1 215 ? 16.388 -0.694 -19.227 1.00 94.44 215 PRO A O 1
ATOM 1788 N N . GLN A 1 216 ? 16.864 0.419 -21.115 1.00 91.50 216 GLN A N 1
ATOM 1789 C CA . GLN A 1 216 ? 16.001 -0.416 -21.966 1.00 91.50 216 GLN A CA 1
ATOM 1790 C C . GLN A 1 216 ? 16.578 -1.831 -22.136 1.00 91.50 216 GLN A C 1
ATOM 1792 O O . GLN A 1 216 ? 15.844 -2.817 -22.053 1.00 91.50 216 GLN A O 1
ATOM 1797 N N . GLY A 1 217 ? 17.902 -1.959 -22.278 1.00 90.88 217 GLY A N 1
ATOM 1798 C CA . GLY A 1 217 ? 18.582 -3.258 -22.248 1.00 90.88 217 GLY A CA 1
ATOM 1799 C C . GLY A 1 217 ? 18.370 -3.995 -20.919 1.00 90.88 217 GLY A C 1
ATOM 1800 O O . GLY A 1 217 ? 18.056 -5.185 -20.909 1.00 90.88 217 GLY A O 1
ATOM 1801 N N . MET A 1 218 ? 18.464 -3.283 -19.790 1.00 93.75 218 MET A N 1
ATOM 1802 C CA . MET A 1 218 ? 18.178 -3.821 -18.453 1.00 93.75 218 MET A CA 1
ATOM 1803 C C . MET A 1 218 ? 16.710 -4.236 -18.284 1.00 93.75 218 MET A C 1
ATOM 1805 O O . MET A 1 218 ? 16.432 -5.250 -17.648 1.00 93.75 218 MET A O 1
ATOM 1809 N N . TRP A 1 219 ? 15.760 -3.490 -18.855 1.00 93.38 219 TRP A N 1
ATOM 1810 C CA . TRP A 1 219 ? 14.337 -3.845 -18.851 1.00 93.38 219 TRP A CA 1
ATOM 1811 C C . TRP A 1 219 ? 14.088 -5.186 -19.551 1.00 93.38 219 TRP A C 1
ATOM 1813 O O . TRP A 1 219 ? 13.504 -6.095 -18.956 1.00 93.38 219 TRP A O 1
ATOM 1823 N N . LEU A 1 220 ? 14.624 -5.364 -20.762 1.00 91.31 220 LEU A N 1
ATOM 1824 C CA . LEU A 1 220 ? 14.519 -6.628 -21.496 1.00 91.31 220 LEU A CA 1
ATOM 1825 C C . LEU A 1 220 ? 15.141 -7.798 -20.718 1.00 91.31 220 LEU A C 1
ATOM 1827 O O . LEU A 1 220 ? 14.580 -8.898 -20.641 1.00 91.31 220 LEU A O 1
ATOM 1831 N N . VAL A 1 221 ? 16.308 -7.564 -20.127 1.00 91.56 221 VAL A N 1
ATOM 1832 C CA . VAL A 1 221 ? 17.035 -8.555 -19.336 1.00 91.56 221 VAL A CA 1
ATOM 1833 C C . VAL A 1 221 ? 16.257 -8.926 -18.067 1.00 91.56 221 VAL A C 1
ATOM 1835 O O . VAL A 1 221 ? 16.092 -10.114 -17.782 1.00 91.56 221 VAL A O 1
ATOM 1838 N N . LEU A 1 222 ? 15.687 -7.947 -17.360 1.00 93.50 222 LEU A N 1
ATOM 1839 C CA . LEU A 1 222 ? 14.827 -8.157 -16.192 1.00 93.50 222 LEU A CA 1
ATOM 1840 C C . LEU A 1 222 ? 13.595 -9.003 -16.542 1.00 93.50 222 LEU A C 1
ATOM 1842 O O . LEU A 1 222 ? 13.309 -9.987 -15.857 1.00 93.50 222 LEU A O 1
ATOM 1846 N N . LEU A 1 223 ? 12.888 -8.665 -17.623 1.00 91.88 223 LEU A N 1
ATOM 1847 C CA . LEU A 1 223 ? 11.709 -9.407 -18.087 1.00 91.88 223 LEU A CA 1
ATOM 1848 C C . LEU A 1 223 ? 12.045 -10.837 -18.508 1.00 91.88 223 LEU A C 1
ATOM 1850 O O . LEU A 1 223 ? 11.249 -11.754 -18.307 1.00 91.88 223 LEU A O 1
ATOM 1854 N N . THR A 1 224 ? 13.231 -11.042 -19.077 1.00 88.06 224 THR A N 1
ATOM 1855 C CA . THR A 1 224 ? 13.706 -12.369 -19.479 1.00 88.06 224 THR A CA 1
ATOM 1856 C C . THR A 1 224 ? 14.092 -13.217 -18.262 1.00 88.06 224 THR A C 1
ATOM 1858 O O . THR A 1 224 ? 13.738 -14.396 -18.204 1.00 88.06 224 THR A O 1
ATOM 1861 N N . MET A 1 225 ? 14.763 -12.630 -17.262 1.00 87.75 225 MET A N 1
ATOM 1862 C CA . MET A 1 225 ? 15.111 -13.306 -16.000 1.00 87.75 225 MET A CA 1
ATOM 1863 C C . MET A 1 225 ? 13.879 -13.686 -15.181 1.00 87.75 225 MET A C 1
ATOM 1865 O O . MET A 1 225 ? 13.820 -14.778 -14.623 1.00 87.75 225 MET A O 1
ATOM 1869 N N . THR A 1 226 ? 12.893 -12.791 -15.128 1.00 90.31 226 THR A N 1
ATOM 1870 C CA . THR A 1 226 ? 11.610 -13.006 -14.437 1.00 90.31 226 THR A CA 1
ATOM 1871 C C . THR A 1 226 ? 10.634 -13.861 -15.240 1.00 90.31 226 THR A C 1
ATOM 1873 O O . THR A 1 226 ? 9.544 -14.154 -14.759 1.00 90.31 226 THR A O 1
ATOM 1876 N N . THR A 1 227 ? 11.021 -14.307 -16.440 1.00 88.75 227 THR A N 1
ATOM 1877 C CA . THR A 1 227 ? 10.224 -15.137 -17.359 1.00 88.75 227 THR A CA 1
ATOM 1878 C C . THR A 1 227 ? 8.941 -14.492 -17.894 1.00 88.75 227 THR A C 1
ATOM 1880 O O . THR A 1 227 ? 8.163 -15.173 -18.552 1.00 88.75 227 THR A O 1
ATOM 1883 N N . VAL A 1 228 ? 8.746 -13.186 -17.678 1.00 90.88 228 VAL A N 1
ATOM 1884 C CA . VAL A 1 228 ? 7.594 -12.428 -18.189 1.00 90.88 228 VAL A CA 1
ATOM 1885 C C . VAL A 1 228 ? 7.661 -12.308 -19.712 1.00 90.88 228 VAL A C 1
ATOM 1887 O O . VAL A 1 228 ? 6.728 -12.701 -20.402 1.00 90.88 228 VAL A O 1
ATOM 1890 N N . GLY A 1 229 ? 8.786 -11.803 -20.233 1.00 85.19 229 GLY A N 1
ATOM 1891 C CA . GLY A 1 229 ? 9.092 -11.773 -21.666 1.00 85.19 229 GLY A CA 1
ATOM 1892 C C . GLY A 1 229 ? 8.007 -11.170 -22.570 1.00 85.19 229 GLY A C 1
ATOM 1893 O O . GLY A 1 229 ? 7.610 -11.838 -23.521 1.00 85.19 229 GLY A O 1
ATOM 1894 N N . TYR A 1 230 ? 7.572 -9.927 -22.312 1.00 85.12 230 TYR A N 1
ATOM 1895 C CA . TYR A 1 230 ? 6.536 -9.241 -23.107 1.00 85.12 230 TYR A CA 1
ATOM 1896 C C . TYR A 1 230 ? 6.824 -9.210 -24.617 1.00 85.12 230 TYR A C 1
ATOM 1898 O O . TYR A 1 230 ? 5.896 -9.313 -25.413 1.00 85.12 230 TYR A O 1
ATOM 1906 N N . GLY A 1 231 ? 8.100 -9.119 -25.011 1.00 83.88 231 GLY A N 1
ATOM 1907 C CA . GLY A 1 231 ? 8.503 -9.091 -26.422 1.00 83.88 231 GLY A CA 1
ATOM 1908 C C . GLY A 1 231 ? 8.343 -7.720 -27.084 1.00 83.88 231 GLY A C 1
ATOM 1909 O O . GLY A 1 231 ? 8.321 -7.641 -28.306 1.00 83.88 231 GLY A O 1
ATOM 1910 N N . ASP A 1 232 ? 8.247 -6.668 -26.276 1.00 84.75 232 ASP A N 1
ATOM 1911 C CA . ASP A 1 232 ? 8.266 -5.257 -26.664 1.00 84.75 232 ASP A CA 1
ATOM 1912 C C . ASP A 1 232 ? 9.619 -4.826 -27.253 1.00 84.75 232 ASP A C 1
ATOM 1914 O O . ASP A 1 232 ? 9.657 -4.065 -28.216 1.00 84.75 232 ASP A O 1
ATOM 1918 N N . PHE A 1 233 ? 10.719 -5.376 -26.732 1.00 83.62 233 PHE A N 1
ATOM 1919 C CA . PHE A 1 233 ? 12.068 -5.186 -27.266 1.00 83.62 233 PHE A CA 1
ATOM 1920 C C . PHE A 1 233 ? 12.697 -6.530 -27.636 1.00 83.62 233 PHE A C 1
ATOM 1922 O O . PHE A 1 233 ? 12.728 -7.455 -26.819 1.00 83.62 233 PHE A O 1
ATOM 1929 N N . ILE A 1 234 ? 13.222 -6.662 -28.858 1.00 83.00 234 ILE A N 1
ATOM 1930 C CA . ILE A 1 234 ? 13.880 -7.889 -29.316 1.00 83.00 234 ILE A CA 1
ATOM 1931 C C . ILE A 1 234 ? 15.223 -7.526 -29.966 1.00 83.00 234 ILE A C 1
ATOM 1933 O O . ILE A 1 234 ? 15.258 -6.777 -30.936 1.00 83.00 234 ILE A O 1
ATOM 1937 N N . PRO A 1 235 ? 16.353 -8.066 -29.480 1.00 83.12 235 PRO A N 1
ATOM 1938 C CA . PRO A 1 235 ? 17.645 -7.775 -30.076 1.00 83.12 235 PRO A CA 1
ATOM 1939 C C . PRO A 1 235 ? 17.676 -8.283 -31.522 1.00 83.12 235 PRO A C 1
ATOM 1941 O O . PRO A 1 235 ? 17.319 -9.436 -31.798 1.00 83.12 235 PRO A O 1
ATOM 1944 N N . ASN A 1 236 ? 18.108 -7.437 -32.452 1.00 80.69 236 ASN A N 1
ATOM 1945 C CA . ASN A 1 236 ? 18.264 -7.794 -33.854 1.00 80.69 236 ASN A CA 1
ATOM 1946 C C . ASN A 1 236 ? 19.618 -8.455 -34.131 1.00 80.69 236 ASN A C 1
ATOM 1948 O O . ASN A 1 236 ? 19.702 -9.315 -35.020 1.00 80.69 236 ASN A O 1
ATOM 1952 N N . SER A 1 237 ? 20.629 -8.122 -33.326 1.00 83.81 237 SER A N 1
ATOM 1953 C CA . SER A 1 237 ? 21.977 -8.676 -33.360 1.00 83.81 237 SER A CA 1
ATOM 1954 C C . SER A 1 237 ? 21.967 -10.193 -33.183 1.00 83.81 237 SER A C 1
ATOM 1956 O O . SER A 1 237 ? 21.259 -10.750 -32.340 1.00 83.81 237 SER A O 1
ATOM 1958 N N . ILE A 1 238 ? 22.804 -10.885 -33.960 1.00 82.06 238 ILE A N 1
ATOM 1959 C CA . ILE A 1 238 ? 22.940 -12.349 -33.920 1.00 82.06 238 ILE A CA 1
ATOM 1960 C C . ILE A 1 238 ? 23.326 -12.805 -32.507 1.00 82.06 238 ILE A C 1
ATOM 1962 O O . ILE A 1 238 ? 22.708 -13.717 -31.957 1.00 82.06 238 ILE A O 1
ATOM 1966 N N . PHE A 1 239 ? 24.294 -12.128 -31.885 1.00 79.19 239 PHE A N 1
ATOM 1967 C CA . PHE A 1 239 ? 24.729 -12.433 -30.522 1.00 79.19 239 PHE A CA 1
ATOM 1968 C C . PHE A 1 239 ? 23.639 -12.142 -29.486 1.00 79.19 239 PHE A C 1
ATOM 1970 O O . PHE A 1 239 ? 23.452 -12.931 -28.560 1.00 79.19 239 PHE A O 1
ATOM 1977 N N . GLY A 1 240 ? 22.861 -11.073 -29.676 1.00 78.81 240 GLY A N 1
ATOM 1978 C CA . GLY A 1 240 ? 21.707 -10.769 -28.829 1.00 78.81 240 GLY A CA 1
ATOM 1979 C C . GLY A 1 240 ? 20.612 -11.839 -28.924 1.00 78.81 240 GLY A C 1
ATOM 1980 O O . GLY A 1 240 ? 20.103 -12.304 -27.902 1.00 78.81 240 GLY A O 1
ATOM 1981 N N . LYS A 1 241 ? 20.313 -12.327 -30.135 1.00 83.19 241 LYS A N 1
ATOM 1982 C CA . LYS A 1 241 ? 19.370 -13.438 -30.367 1.00 83.19 241 LYS A CA 1
ATOM 1983 C C . LYS A 1 241 ? 19.855 -14.749 -29.758 1.00 83.19 241 LYS A C 1
ATOM 1985 O O . LYS A 1 241 ? 19.056 -15.477 -29.169 1.00 83.19 241 LYS A O 1
ATOM 1990 N N . ILE A 1 242 ? 21.148 -15.055 -29.871 1.00 84.44 242 ILE A N 1
ATOM 1991 C CA . ILE A 1 242 ? 21.751 -16.241 -29.245 1.00 84.44 242 ILE A CA 1
ATOM 1992 C C . ILE A 1 242 ? 21.614 -16.159 -27.724 1.00 84.44 242 ILE A C 1
ATOM 1994 O O . ILE A 1 242 ? 21.147 -17.121 -27.111 1.00 84.44 242 ILE A O 1
ATOM 1998 N N . ALA A 1 243 ? 21.952 -15.014 -27.124 1.00 80.06 243 ALA A N 1
ATOM 1999 C CA . ALA A 1 243 ? 21.807 -14.799 -25.689 1.00 80.06 243 ALA A CA 1
ATOM 2000 C C . ALA A 1 243 ? 20.348 -14.994 -25.247 1.00 80.06 243 ALA A C 1
ATOM 2002 O O . ALA A 1 243 ? 20.073 -15.795 -24.353 1.00 80.06 243 ALA A O 1
ATOM 2003 N N . LEU A 1 244 ? 19.390 -14.358 -25.929 1.00 81.19 244 LEU A N 1
ATOM 2004 C CA . LEU A 1 244 ? 17.963 -14.487 -25.619 1.00 81.19 244 LEU A CA 1
ATOM 2005 C C . LEU A 1 244 ? 17.461 -15.936 -25.749 1.00 81.19 244 LEU A C 1
ATOM 2007 O O . LEU A 1 244 ? 16.722 -16.428 -24.892 1.00 81.19 244 LEU A O 1
ATOM 2011 N N . ASN A 1 245 ? 17.877 -16.648 -26.797 1.00 81.69 245 ASN A N 1
ATOM 2012 C CA . ASN A 1 245 ? 17.514 -18.049 -27.004 1.00 81.69 245 ASN A CA 1
ATOM 2013 C C . ASN A 1 245 ? 18.136 -18.974 -25.955 1.00 81.69 245 ASN A C 1
ATOM 2015 O O . ASN A 1 245 ? 17.485 -19.930 -25.529 1.00 81.69 245 ASN A O 1
ATOM 2019 N N . PHE A 1 246 ? 19.358 -18.688 -25.505 1.00 81.06 246 PHE A N 1
ATOM 2020 C CA . PHE A 1 246 ? 19.990 -19.406 -24.404 1.00 81.06 246 PHE A CA 1
ATOM 2021 C C . PHE A 1 246 ? 19.176 -19.255 -23.113 1.00 81.06 246 PHE A C 1
ATOM 2023 O O . PHE A 1 246 ? 18.803 -20.267 -22.513 1.00 81.06 246 PHE A O 1
ATOM 2030 N N . TYR A 1 247 ? 18.789 -18.025 -22.754 1.00 75.25 247 TYR A N 1
ATOM 2031 C CA . TYR A 1 247 ? 17.929 -17.771 -21.593 1.00 75.25 247 TYR A CA 1
ATOM 2032 C C . TYR A 1 247 ? 16.577 -18.493 -21.706 1.00 75.25 247 TYR A C 1
ATOM 2034 O O . TYR A 1 247 ? 16.169 -19.203 -20.783 1.00 75.25 247 TYR A O 1
ATOM 2042 N N . LYS A 1 248 ? 15.907 -18.414 -22.865 1.00 75.00 248 LYS A N 1
ATOM 2043 C CA . LYS A 1 248 ? 14.645 -19.139 -23.115 1.00 75.00 248 LYS A CA 1
ATOM 2044 C C . LYS A 1 248 ? 14.812 -20.657 -22.991 1.00 75.00 248 LYS A C 1
ATOM 2046 O O . LYS A 1 248 ? 13.962 -21.329 -22.403 1.00 75.00 248 LYS A O 1
ATOM 2051 N N . LYS A 1 249 ? 15.906 -21.217 -23.516 1.00 77.69 249 LYS A N 1
ATOM 2052 C CA . LYS A 1 249 ? 16.204 -22.656 -23.453 1.00 77.69 249 LYS A CA 1
ATOM 2053 C C . LYS A 1 249 ? 16.475 -23.115 -22.021 1.00 77.69 249 LYS A C 1
ATOM 2055 O O . LYS A 1 249 ? 16.012 -24.189 -21.636 1.00 77.69 249 LYS A O 1
ATOM 2060 N N . GLN A 1 250 ? 17.184 -22.316 -21.229 1.00 73.44 250 GLN A N 1
ATOM 2061 C CA . GLN A 1 250 ? 17.464 -22.625 -19.829 1.00 73.44 250 GLN A CA 1
ATOM 2062 C C . GLN A 1 250 ? 16.187 -22.602 -18.976 1.00 73.44 250 GLN A C 1
ATOM 2064 O O . GLN A 1 250 ? 15.973 -23.516 -18.177 1.00 73.44 250 GLN A O 1
ATOM 2069 N N . ASN A 1 251 ? 15.289 -21.647 -19.229 1.00 66.94 251 ASN A N 1
ATOM 2070 C CA . ASN A 1 251 ? 13.989 -21.567 -18.557 1.00 66.94 251 ASN A CA 1
ATOM 2071 C C . ASN A 1 251 ? 13.063 -22.744 -18.919 1.00 66.94 251 ASN A C 1
ATOM 2073 O O . ASN A 1 251 ? 12.441 -23.325 -18.029 1.00 66.94 251 ASN A O 1
ATOM 2077 N N . ARG A 1 252 ? 13.033 -23.174 -20.193 1.00 69.62 252 ARG A N 1
ATOM 2078 C CA . ARG A 1 252 ? 12.298 -24.387 -20.619 1.00 69.62 252 ARG A CA 1
ATOM 2079 C C . ARG A 1 252 ? 12.834 -25.661 -19.966 1.00 69.62 252 ARG A C 1
ATOM 2081 O O . ARG A 1 252 ? 12.061 -26.520 -19.559 1.00 69.62 252 ARG A O 1
ATOM 2088 N N . LYS A 1 253 ? 14.159 -25.795 -19.846 1.00 69.06 253 LYS A N 1
ATOM 2089 C CA . LYS A 1 253 ? 14.765 -26.951 -19.169 1.00 69.06 253 LYS A CA 1
ATOM 2090 C C . LYS A 1 253 ? 14.373 -27.013 -17.691 1.00 69.06 253 LYS A C 1
ATOM 2092 O O . LYS A 1 253 ? 14.038 -28.092 -17.220 1.00 69.06 253 LYS A O 1
ATOM 2097 N N . ARG A 1 254 ? 14.365 -25.878 -16.979 1.00 61.22 254 ARG A N 1
ATOM 2098 C CA . ARG A 1 254 ? 13.935 -25.823 -15.569 1.00 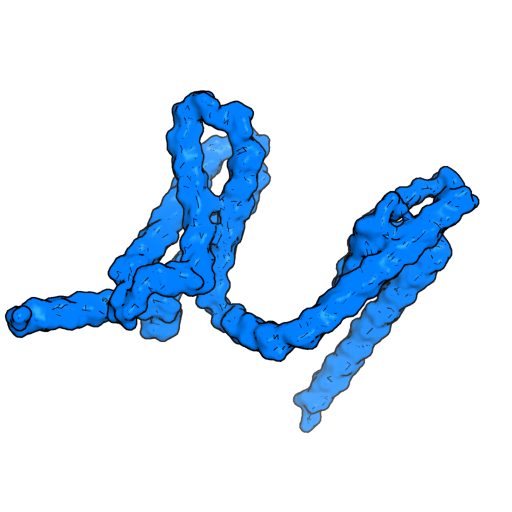61.22 254 ARG A CA 1
ATOM 2099 C C . ARG A 1 254 ? 12.477 -26.241 -15.381 1.00 61.22 254 ARG A C 1
ATOM 2101 O O . ARG A 1 254 ? 12.211 -27.090 -14.544 1.00 61.22 254 ARG A O 1
ATOM 2108 N N . THR A 1 255 ? 11.563 -25.742 -16.211 1.00 65.31 255 THR A N 1
ATOM 2109 C CA . THR A 1 255 ? 10.139 -26.126 -16.143 1.00 65.31 255 THR A CA 1
ATOM 2110 C C . THR A 1 255 ? 9.906 -27.605 -16.460 1.00 65.31 255 THR A C 1
ATOM 2112 O O . THR A 1 255 ? 9.055 -28.238 -15.839 1.00 65.31 255 THR A O 1
ATOM 2115 N N . CYS A 1 256 ? 10.664 -28.197 -17.390 1.00 69.25 256 CYS A N 1
ATOM 2116 C CA . CYS A 1 256 ? 10.601 -29.642 -17.637 1.00 69.25 256 CYS A CA 1
ATOM 2117 C C . CYS A 1 256 ? 11.119 -30.466 -16.447 1.00 69.25 256 CYS A C 1
ATOM 2119 O O . CYS A 1 256 ? 10.516 -31.483 -16.113 1.00 69.25 256 CYS A O 1
ATOM 2121 N N . LEU A 1 257 ? 12.198 -30.022 -15.796 1.00 68.50 257 LEU A N 1
ATOM 2122 C CA . LEU A 1 257 ? 12.755 -30.688 -14.615 1.00 68.50 257 LEU A CA 1
ATOM 2123 C C . LEU A 1 257 ? 11.811 -30.597 -13.407 1.00 68.50 257 LEU A C 1
ATOM 2125 O O . LEU A 1 257 ? 11.603 -31.599 -12.733 1.00 68.50 257 LEU A O 1
ATOM 2129 N N . GLU A 1 258 ? 11.173 -29.446 -13.178 1.00 69.19 258 GLU A N 1
ATOM 2130 C CA . GLU A 1 258 ? 10.139 -29.290 -12.143 1.00 69.19 258 GLU A CA 1
ATOM 2131 C C . GLU A 1 258 ? 8.926 -30.191 -12.409 1.00 69.19 258 GLU A C 1
ATOM 2133 O O . GLU A 1 258 ? 8.414 -30.834 -11.493 1.00 69.19 258 GLU A O 1
ATOM 2138 N N . LYS A 1 259 ? 8.488 -30.311 -13.671 1.00 70.06 259 LYS A N 1
ATOM 2139 C CA . LYS A 1 259 ? 7.426 -31.258 -14.051 1.00 70.06 259 LYS A CA 1
ATOM 2140 C C . LYS A 1 259 ? 7.831 -32.708 -13.785 1.00 70.06 259 LYS A C 1
ATOM 2142 O O . LYS A 1 259 ? 7.021 -33.460 -13.256 1.00 70.06 259 LYS A O 1
ATOM 2147 N N . GLN A 1 260 ? 9.065 -33.095 -14.105 1.00 68.69 260 GLN A N 1
ATOM 2148 C CA . GLN A 1 260 ? 9.569 -34.441 -13.813 1.00 68.69 260 GLN A CA 1
ATOM 2149 C C . GLN A 1 260 ? 9.655 -34.710 -12.306 1.00 68.69 260 GLN A C 1
ATOM 2151 O O . GLN A 1 260 ? 9.210 -35.761 -11.856 1.00 68.69 260 GLN A O 1
ATOM 2156 N N . GLN A 1 261 ? 10.150 -33.756 -11.516 1.00 69.50 261 GLN A N 1
ATOM 2157 C CA . GLN A 1 261 ? 10.212 -33.888 -10.059 1.00 69.50 261 GLN A CA 1
ATOM 2158 C C . GLN A 1 261 ? 8.821 -33.997 -9.427 1.00 69.50 261 GLN A C 1
ATOM 2160 O O . GLN A 1 261 ? 8.624 -34.852 -8.572 1.00 69.50 261 GLN A O 1
ATOM 2165 N N . ASN A 1 262 ? 7.837 -33.217 -9.884 1.00 68.25 262 ASN A N 1
ATOM 2166 C CA . ASN A 1 262 ? 6.458 -33.318 -9.397 1.00 68.25 262 ASN A CA 1
ATOM 2167 C C . ASN A 1 262 ? 5.789 -34.653 -9.765 1.00 68.25 262 ASN A C 1
ATOM 2169 O O . ASN A 1 262 ? 5.005 -35.176 -8.976 1.00 68.25 262 ASN A O 1
ATOM 2173 N N . VAL A 1 263 ? 6.102 -35.230 -10.931 1.00 76.00 263 VAL A N 1
ATOM 2174 C CA . VAL A 1 263 ? 5.629 -36.575 -11.307 1.00 76.00 263 VAL A CA 1
ATOM 2175 C C . VAL A 1 263 ? 6.239 -37.640 -10.394 1.00 76.00 263 VAL A C 1
ATOM 2177 O O . VAL A 1 263 ? 5.504 -38.479 -9.884 1.00 76.00 263 VAL A O 1
ATOM 2180 N N . ILE A 1 264 ? 7.546 -37.572 -10.123 1.00 71.00 264 ILE A N 1
ATOM 2181 C CA . ILE A 1 264 ? 8.233 -38.502 -9.210 1.00 71.00 264 ILE A CA 1
ATOM 2182 C C . ILE A 1 264 ? 7.682 -38.376 -7.782 1.00 71.00 264 ILE A C 1
ATOM 2184 O O . ILE A 1 264 ? 7.398 -39.383 -7.141 1.00 71.00 264 ILE A O 1
ATOM 2188 N N . PHE A 1 265 ? 7.472 -37.150 -7.298 1.00 71.75 265 PHE A N 1
ATOM 2189 C CA . PHE A 1 265 ? 6.947 -36.893 -5.955 1.00 71.75 265 PHE A CA 1
ATOM 2190 C C . PHE A 1 265 ? 5.499 -37.373 -5.791 1.00 71.75 265 PHE A C 1
ATOM 2192 O O . PHE A 1 265 ? 5.128 -37.865 -4.730 1.00 71.75 265 PHE A O 1
ATOM 2199 N N . ASN A 1 266 ? 4.676 -37.253 -6.839 1.00 69.69 266 ASN A N 1
ATOM 2200 C CA . ASN A 1 266 ? 3.332 -37.826 -6.839 1.00 69.69 266 ASN A CA 1
ATOM 2201 C C . ASN A 1 266 ? 3.374 -39.355 -6.874 1.00 69.69 266 ASN A C 1
ATOM 2203 O O . ASN A 1 266 ? 2.582 -39.971 -6.178 1.00 69.69 266 ASN A O 1
ATOM 2207 N N . TYR A 1 267 ? 4.306 -39.961 -7.615 1.00 68.06 267 TYR A N 1
ATOM 2208 C CA . TYR A 1 267 ? 4.467 -41.417 -7.661 1.00 68.06 267 TYR A CA 1
ATOM 2209 C C . TYR A 1 267 ? 4.844 -41.991 -6.284 1.00 68.06 267 TYR A C 1
ATOM 2211 O O . TYR A 1 267 ? 4.199 -42.912 -5.807 1.00 68.06 267 TYR A O 1
ATOM 2219 N N . GLN A 1 268 ? 5.788 -41.358 -5.578 1.00 66.31 268 GLN A N 1
ATOM 2220 C CA . GLN A 1 268 ? 6.210 -41.749 -4.221 1.00 66.31 268 GLN A CA 1
ATOM 2221 C C . GLN A 1 268 ? 5.160 -41.508 -3.119 1.00 66.31 268 GLN A C 1
ATOM 2223 O O . GLN A 1 268 ? 5.418 -41.807 -1.959 1.00 66.31 268 GLN A O 1
ATOM 2228 N N . ARG A 1 269 ? 4.005 -40.914 -3.444 1.00 65.50 269 ARG A N 1
ATOM 2229 C CA . ARG A 1 269 ? 2.908 -40.665 -2.495 1.00 65.50 269 ARG A CA 1
ATOM 2230 C C . ARG A 1 269 ? 1.815 -41.739 -2.549 1.00 65.50 269 ARG A C 1
ATOM 2232 O O . ARG A 1 269 ? 0.915 -41.707 -1.714 1.00 65.50 269 ARG A O 1
ATOM 2239 N N . PHE A 1 270 ? 1.863 -42.618 -3.552 1.00 59.19 270 PHE A N 1
ATOM 2240 C CA . PHE A 1 270 ? 0.920 -43.723 -3.757 1.00 59.19 270 PHE A CA 1
ATOM 2241 C C . PHE A 1 270 ? 1.510 -45.102 -3.414 1.00 59.19 270 PHE A C 1
ATOM 2243 O O . PHE A 1 270 ? 0.776 -46.085 -3.498 1.00 59.19 270 PHE A O 1
ATOM 2250 N N . ASP A 1 271 ? 2.776 -45.146 -2.988 1.00 50.19 271 ASP A N 1
ATOM 2251 C CA . ASP A 1 271 ? 3.437 -46.288 -2.339 1.00 50.19 271 ASP A CA 1
ATOM 2252 C C . ASP A 1 271 ? 3.575 -46.012 -0.830 1.00 50.19 271 ASP A C 1
ATOM 2254 O O . ASP A 1 271 ? 3.427 -46.964 -0.029 1.00 50.19 271 ASP A O 1
#

InterPro domains:
  IPR005821 Ion transport domain [PF00520] (33-241)
  IPR027359 Voltage-dependent channel domain superfamily [G3DSA:1.20.120.350] (6-157)
  IPR028325 Voltage-gated potassium channel [PTHR11537] (12-243)